Protein AF-A0A6L7W5H3-F1 (afdb_monomer)

Mean predicted aligned error: 4.48 Å

Sequence (192 aa):
MNTRTLFLAWEDQEQTRQWFPIGRLDADIERPLYRFRYIEGAKRAQKELKFPPLWDFPQLLEDYKSLELFPLFRNRVIAQGRPDRTDYLGNLGLHENADPFDMLSVSGGYRVTDDYEVFPKLVKAKDGSFVCRFFLHGWRHTSRPAQERLNALKTGEELYVTLELTNPVTGLAVQLQTTDYHMIGWTPRYIV

pLDDT: mean 92.34, std 5.24, range [52.28, 98.25]

Foldseek 3Di:
DDKWKKWKWFAPPPPARDIFRFKMWIADPVALKIKMATDVSNVVCCVPPVDQADPQGRDRHDIDMDSDDGPLQVVLADDLPDPCQCVVCVVQVHDNPDDSSSCLQEVLSDDPVHRMGMHTDWDADPVRDTDGHYDFPPQVVFDPVLVVVVVVDDPPFDWDWDWDCCDPRLNIWIWTAHPVGGGRGTDPPVVD

Radius of gyration: 17.98 Å; Cα contacts (8 Å, |Δi|>4): 316; chains: 1; bounding box: 45×39×47 Å

Secondary structure (DSSP, 8-state):
--EEEEEEEEE-TTTT--EEEEEEEEEESSS--EEEEE-HHHHHHHHHH--PPBTTB--TT--EEESS--HHHHTTSPPTT-TTHHHHHHHTT--TT--HHHHHHHHTT--TTSSEEEEEPP---TTS------PPBSGGGS-HHHHHHHTT--TT--EEEEEEEEETTTEEEEEEEETTS-EEEE--GGG-

Nearest PDB structures (foldseek):
  7ung-assembly1_Z  TM=6.434E-01  e=2.713E+00  Homo sapiens
  5it6-assembly1_A  TM=4.201E-01  e=1.575E+00  Gallus gallus
  3b9c-assembly1_A  TM=5.354E-01  e=5.277E+00  Homo sapiens
  8j07-assembly1_3I  TM=1.999E-01  e=1.575E+00  Homo sapiens

Solvent-accessible surface area (backbone atoms only — not comparable to full-atom values): 11294 Å² total; per-residue (Å²): 134,67,64,54,48,38,33,34,28,40,43,41,79,88,83,72,69,46,76,29,57,24,33,39,39,37,33,45,75,90,48,72,42,30,36,42,34,56,41,72,35,36,58,49,37,31,73,77,70,62,54,72,66,47,88,95,48,70,54,69,88,46,79,47,71,36,70,56,76,55,65,87,59,48,77,45,43,85,56,87,86,44,92,60,42,61,61,55,30,51,77,68,74,42,58,88,82,56,47,67,66,60,49,29,39,43,62,27,32,65,46,96,90,54,54,47,41,29,38,54,64,84,59,65,49,97,87,66,51,70,79,86,64,71,66,80,28,66,35,88,79,36,53,70,71,18,48,58,50,55,76,64,64,55,93,88,64,74,67,46,79,43,83,37,78,72,38,93,86,64,39,58,41,46,34,35,23,42,86,87,70,35,53,39,28,26,59,53,73,92,81,104

Structure (mmCIF, N/CA/C/O backbone):
data_AF-A0A6L7W5H3-F1
#
_entry.id   AF-A0A6L7W5H3-F1
#
loop_
_atom_site.group_PDB
_atom_site.id
_atom_site.type_symbol
_atom_site.label_atom_id
_atom_site.label_alt_id
_atom_site.label_comp_id
_atom_site.label_asym_id
_atom_site.label_entity_id
_atom_site.label_seq_id
_atom_site.pdbx_PDB_ins_code
_atom_site.Cartn_x
_atom_site.Cartn_y
_atom_site.Cartn_z
_atom_site.occupancy
_atom_site.B_iso_or_equiv
_atom_site.auth_seq_id
_atom_site.auth_comp_id
_atom_site.auth_asym_id
_atom_site.auth_atom_id
_atom_site.pdbx_PDB_model_num
ATOM 1 N N . MET A 1 1 ? -6.473 -16.294 16.413 1.00 52.28 1 MET A N 1
ATOM 2 C CA . MET A 1 1 ? -7.383 -15.373 15.703 1.00 52.28 1 MET A CA 1
ATOM 3 C C . MET A 1 1 ? -6.785 -15.120 14.340 1.00 52.28 1 MET A C 1
ATOM 5 O O . MET A 1 1 ? -5.674 -14.603 14.269 1.00 52.28 1 MET A O 1
ATOM 9 N N . ASN A 1 2 ? -7.453 -15.593 13.293 1.00 81.12 2 ASN A N 1
ATOM 10 C CA . ASN A 1 2 ? -7.016 -15.386 11.922 1.00 81.12 2 ASN A CA 1
ATOM 11 C C . ASN A 1 2 ? -7.549 -14.016 11.477 1.00 81.12 2 ASN A C 1
ATOM 13 O O . ASN A 1 2 ? -8.760 -13.808 11.448 1.00 81.12 2 ASN A O 1
ATOM 17 N N . THR A 1 3 ? -6.660 -13.060 11.222 1.00 90.62 3 THR A N 1
ATOM 18 C CA . THR A 1 3 ? -7.034 -11.677 10.891 1.00 90.62 3 THR A CA 1
ATOM 19 C C . THR A 1 3 ? -6.364 -11.231 9.607 1.00 90.62 3 THR A C 1
ATOM 21 O O . THR A 1 3 ? -5.158 -11.432 9.439 1.00 90.62 3 THR A O 1
ATOM 24 N N . ARG A 1 4 ? -7.118 -10.548 8.744 1.00 93.81 4 ARG A N 1
ATOM 25 C CA . ARG A 1 4 ? -6.555 -9.796 7.619 1.00 93.81 4 ARG A CA 1
ATOM 26 C C . ARG A 1 4 ? -6.224 -8.385 8.075 1.00 93.81 4 ARG A C 1
ATOM 28 O O . ARG A 1 4 ? -6.980 -7.788 8.837 1.00 93.81 4 ARG A O 1
ATOM 35 N N . THR A 1 5 ? -5.095 -7.861 7.613 1.00 96.25 5 THR A N 1
ATOM 36 C CA . THR A 1 5 ? -4.604 -6.540 8.012 1.00 96.25 5 THR A CA 1
ATOM 37 C C . THR A 1 5 ? -4.302 -5.702 6.781 1.00 96.25 5 THR A C 1
ATOM 39 O O . THR A 1 5 ? -3.541 -6.124 5.907 1.00 96.25 5 THR A O 1
ATOM 42 N N . LEU A 1 6 ? -4.847 -4.493 6.772 1.00 96.62 6 LEU A N 1
ATOM 43 C CA . LEU A 1 6 ? -4.494 -3.418 5.859 1.00 96.62 6 LEU A CA 1
ATOM 44 C C . LEU A 1 6 ? -3.874 -2.272 6.662 1.00 96.62 6 LEU A C 1
ATOM 46 O O . LEU A 1 6 ? -4.174 -2.075 7.843 1.00 96.62 6 LEU A O 1
ATOM 50 N N . PHE A 1 7 ? -3.020 -1.503 6.016 1.00 97.00 7 PHE A N 1
ATOM 51 C CA . PHE A 1 7 ? -2.496 -0.251 6.528 1.00 97.00 7 PHE A CA 1
ATOM 52 C C . PHE A 1 7 ? -3.060 0.908 5.722 1.00 97.00 7 PHE A C 1
ATOM 54 O O . PHE A 1 7 ? -3.399 0.758 4.552 1.00 97.00 7 PHE A O 1
ATOM 61 N N . LEU A 1 8 ? -3.153 2.057 6.376 1.00 96.69 8 LEU A N 1
ATOM 62 C CA . LEU A 1 8 ? -3.505 3.328 5.769 1.00 96.69 8 LEU A CA 1
ATOM 63 C C . LEU A 1 8 ? -2.270 4.220 5.824 1.00 96.69 8 LEU A C 1
ATOM 65 O O . LEU A 1 8 ? -1.752 4.475 6.917 1.00 96.69 8 LEU A O 1
ATOM 69 N N . ALA A 1 9 ? -1.811 4.693 4.674 1.00 94.88 9 ALA A N 1
ATOM 70 C CA . ALA A 1 9 ? -0.834 5.762 4.585 1.00 94.88 9 ALA A CA 1
ATOM 71 C C . ALA A 1 9 ? -1.492 7.078 4.178 1.00 94.88 9 ALA A C 1
ATOM 73 O O . ALA A 1 9 ? -2.515 7.089 3.499 1.00 94.88 9 ALA A O 1
ATOM 74 N N . TRP A 1 10 ? -0.879 8.167 4.619 1.00 94.12 10 TRP A N 1
ATOM 75 C CA . TRP A 1 10 ? -1.183 9.535 4.230 1.00 94.12 10 TRP A CA 1
ATOM 76 C C . TRP A 1 10 ? 0.018 10.120 3.486 1.00 94.12 10 TRP A C 1
ATOM 78 O O . TRP A 1 10 ? 1.155 9.950 3.941 1.00 94.12 10 TRP A O 1
ATOM 88 N N . GLU A 1 11 ? -0.230 10.776 2.356 1.00 90.69 11 GLU A N 1
ATOM 89 C CA . GLU A 1 11 ? 0.757 11.558 1.617 1.00 90.69 11 GLU A CA 1
ATOM 90 C C . GLU A 1 11 ? 0.591 13.042 1.929 1.00 90.69 11 GLU A C 1
ATOM 92 O O . GLU A 1 11 ? -0.485 13.612 1.772 1.00 90.69 11 GLU A O 1
ATOM 97 N N . ASP A 1 12 ? 1.682 13.697 2.295 1.00 89.00 12 ASP A N 1
ATOM 98 C CA . ASP A 1 12 ? 1.710 15.151 2.382 1.00 89.00 12 ASP A CA 1
ATOM 99 C C . ASP A 1 12 ? 1.811 15.768 0.975 1.00 89.00 12 ASP A C 1
ATOM 101 O O . ASP A 1 12 ? 2.911 15.989 0.459 1.00 89.00 12 ASP A O 1
ATOM 105 N N . GLN A 1 13 ? 0.671 16.017 0.320 1.00 81.31 13 GLN A N 1
ATOM 106 C CA . GLN A 1 13 ? 0.664 16.646 -1.011 1.00 81.31 13 GLN A CA 1
ATOM 107 C C . GLN A 1 13 ? 1.214 18.073 -0.990 1.00 81.31 13 GLN A C 1
ATOM 109 O O . GLN A 1 13 ? 1.744 18.525 -2.005 1.00 81.31 13 GLN A O 1
ATOM 114 N N . GLU A 1 14 ? 1.032 18.788 0.123 1.00 76.44 14 GLU A N 1
ATOM 115 C CA . GLU A 1 14 ? 1.191 20.241 0.175 1.00 76.44 14 GLU A CA 1
ATOM 116 C C . GLU A 1 14 ? 2.655 20.676 0.277 1.00 76.44 14 GLU A C 1
ATOM 118 O O . GLU A 1 14 ? 3.012 21.707 -0.293 1.00 76.44 14 GLU A O 1
ATOM 123 N N . GLN A 1 15 ? 3.506 19.917 0.981 1.00 76.25 15 GLN A N 1
ATOM 124 C CA . GLN A 1 15 ? 4.881 20.354 1.257 1.00 76.25 15 GLN A CA 1
ATOM 125 C C . GLN A 1 15 ? 5.947 19.403 0.701 1.00 76.25 15 GLN A C 1
ATOM 127 O O . GLN A 1 15 ? 6.886 19.858 0.047 1.00 76.25 15 GLN A O 1
ATOM 132 N N . THR A 1 16 ? 5.835 18.096 0.948 1.00 81.94 16 THR A N 1
ATOM 133 C CA . THR A 1 16 ? 6.988 17.180 0.823 1.00 81.94 16 THR A CA 1
ATOM 134 C C . THR A 1 16 ? 6.788 15.988 -0.107 1.00 81.94 16 THR A C 1
ATOM 136 O O . THR A 1 16 ? 7.779 15.379 -0.511 1.00 81.94 16 THR A O 1
ATOM 139 N N . ARG A 1 17 ? 5.546 15.613 -0.447 1.00 84.25 17 ARG A N 1
ATOM 140 C CA . ARG A 1 17 ? 5.223 14.332 -1.122 1.00 84.25 17 ARG A CA 1
ATOM 141 C C . ARG A 1 17 ? 5.701 13.101 -0.337 1.00 84.25 17 ARG A C 1
ATOM 143 O O . ARG A 1 17 ? 5.948 12.021 -0.898 1.00 84.25 17 ARG A O 1
ATOM 150 N N . GLN A 1 18 ? 5.895 13.267 0.970 1.00 84.62 18 GLN A N 1
ATOM 151 C CA . GLN A 1 18 ? 6.319 12.201 1.859 1.00 84.62 18 GLN A CA 1
ATOM 152 C C . GLN A 1 18 ? 5.109 11.380 2.296 1.00 84.62 18 GLN A C 1
ATOM 154 O O . GLN A 1 18 ? 4.044 11.911 2.597 1.00 84.62 18 GLN A O 1
ATOM 159 N N . TRP A 1 19 ? 5.303 10.065 2.354 1.00 88.88 19 TRP A N 1
ATOM 160 C CA . TRP A 1 19 ? 4.284 9.120 2.788 1.00 88.88 19 TRP A CA 1
ATOM 161 C C . TRP A 1 19 ? 4.507 8.700 4.240 1.00 88.88 19 TRP A C 1
ATOM 163 O O . TRP A 1 19 ? 5.629 8.392 4.662 1.00 88.88 19 TRP A O 1
ATOM 173 N N . PHE A 1 20 ? 3.416 8.623 4.994 1.00 92.69 20 PHE A N 1
ATOM 174 C CA . PHE A 1 20 ? 3.399 8.179 6.381 1.00 92.69 20 PHE A CA 1
ATOM 175 C C . PHE A 1 20 ? 2.373 7.064 6.549 1.00 92.69 20 PHE A C 1
ATOM 177 O O . PHE A 1 20 ? 1.181 7.322 6.423 1.00 92.69 20 PHE A O 1
ATOM 184 N N . PRO A 1 21 ? 2.787 5.833 6.890 1.00 95.12 21 PRO A N 1
ATOM 185 C CA . PRO A 1 21 ? 1.866 4.828 7.406 1.00 95.12 21 PRO A CA 1
ATOM 186 C C . PRO A 1 21 ? 1.273 5.320 8.730 1.00 95.12 21 PRO A C 1
ATOM 188 O O . PRO A 1 21 ? 1.966 5.375 9.744 1.00 95.12 21 PRO A O 1
ATOM 191 N N . ILE A 1 22 ? 0.003 5.709 8.729 1.00 96.75 22 ILE A N 1
ATOM 192 C CA . ILE A 1 22 ? -0.650 6.348 9.877 1.00 96.75 22 ILE A CA 1
ATOM 193 C C . ILE A 1 22 ? -1.580 5.405 10.630 1.00 96.75 22 ILE A C 1
ATOM 195 O O . ILE A 1 22 ? -1.759 5.565 11.835 1.00 96.75 22 ILE A O 1
ATOM 199 N N . GLY A 1 23 ? -2.154 4.407 9.962 1.00 97.44 23 GLY A N 1
ATOM 200 C CA . GLY A 1 23 ? -3.203 3.581 10.546 1.00 97.44 23 GLY A CA 1
ATOM 201 C C . GLY A 1 23 ? -3.102 2.114 10.178 1.00 97.44 23 GLY A C 1
ATOM 202 O O . GLY A 1 23 ? -2.515 1.743 9.164 1.00 97.44 23 GLY A O 1
ATOM 203 N N . ARG A 1 24 ? -3.713 1.280 11.013 1.00 97.81 24 ARG A N 1
ATOM 204 C CA . ARG A 1 24 ? -3.858 -0.159 10.825 1.00 97.81 24 ARG A CA 1
ATOM 205 C C . ARG A 1 24 ? -5.328 -0.527 10.952 1.00 97.81 24 ARG A C 1
ATOM 207 O O . ARG A 1 24 ? -5.941 -0.245 11.979 1.00 97.81 24 ARG A O 1
ATOM 214 N N . LEU A 1 25 ? -5.847 -1.197 9.933 1.00 98.00 25 LEU A N 1
ATOM 215 C CA . LEU A 1 25 ? -7.168 -1.803 9.913 1.00 98.00 25 LEU A CA 1
ATOM 216 C C . LEU A 1 25 ? -7.020 -3.324 9.980 1.00 98.00 25 LEU A C 1
ATOM 218 O O . LEU A 1 25 ? -6.397 -3.933 9.113 1.00 98.00 25 LEU A O 1
ATOM 222 N N . ASP A 1 26 ? -7.617 -3.943 10.989 1.00 97.12 26 ASP A N 1
ATOM 223 C CA . ASP A 1 26 ? -7.733 -5.393 11.097 1.00 97.12 26 ASP A CA 1
ATOM 224 C C . ASP A 1 26 ? -9.188 -5.819 10.882 1.00 97.12 26 ASP A C 1
ATOM 226 O O . ASP A 1 26 ? -10.103 -5.183 11.409 1.00 97.12 26 ASP A O 1
ATOM 230 N N . ALA A 1 27 ? -9.386 -6.909 10.144 1.00 94.75 27 ALA A N 1
ATOM 231 C CA . ALA A 1 27 ?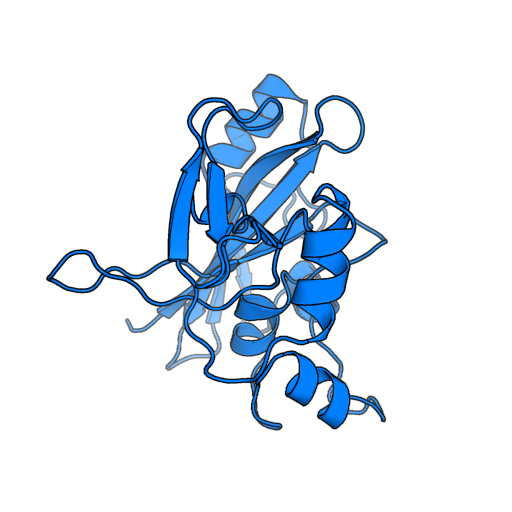 -10.652 -7.628 10.058 1.00 94.75 27 ALA A CA 1
ATOM 232 C C . ALA A 1 27 ? -10.475 -9.049 10.586 1.00 94.75 27 ALA A C 1
ATOM 234 O O . ALA A 1 27 ? -9.559 -9.771 10.172 1.00 94.75 27 ALA A O 1
ATOM 235 N N . ASP A 1 28 ? -11.361 -9.442 11.493 1.00 90.38 28 ASP A N 1
ATOM 236 C CA . ASP A 1 28 ? -11.512 -10.834 11.899 1.00 90.38 28 ASP A CA 1
ATOM 237 C C . ASP A 1 28 ? -12.144 -11.639 10.746 1.00 90.38 28 ASP A C 1
ATOM 239 O O . ASP A 1 28 ? -13.030 -11.153 10.044 1.00 90.38 28 ASP A O 1
ATOM 243 N N . ILE A 1 29 ? -11.622 -12.839 10.483 1.00 83.94 29 ILE A N 1
ATOM 244 C CA . ILE A 1 29 ? -12.098 -13.699 9.386 1.00 83.94 29 ILE A CA 1
ATOM 245 C C . ILE A 1 29 ? -13.319 -14.525 9.821 1.00 83.94 29 ILE A C 1
ATOM 247 O O . ILE A 1 29 ? -14.127 -14.923 8.986 1.00 83.94 29 ILE A O 1
ATOM 251 N N . GLU A 1 30 ? -13.469 -14.780 11.119 1.00 85.12 30 GLU A N 1
ATOM 252 C CA . GLU A 1 30 ? -14.533 -15.612 11.687 1.00 85.12 30 GLU A CA 1
ATOM 253 C C . GLU A 1 30 ? -15.721 -14.779 12.178 1.00 85.12 30 GLU A C 1
ATOM 255 O O . GLU A 1 30 ? -16.833 -15.293 12.314 1.00 85.12 30 GLU A O 1
ATOM 260 N N . ARG A 1 31 ? -15.500 -13.494 12.478 1.00 86.56 31 ARG A N 1
ATOM 261 C CA . ARG A 1 31 ? -16.516 -12.591 13.031 1.00 86.56 31 ARG A CA 1
ATOM 262 C C . ARG A 1 31 ? -16.535 -11.268 12.270 1.00 86.56 31 ARG A C 1
ATOM 264 O O . ARG A 1 31 ? -15.476 -10.785 11.881 1.00 86.56 31 ARG A O 1
ATOM 271 N N . PRO A 1 32 ? -17.700 -10.617 12.120 1.00 82.81 32 PRO A N 1
ATOM 272 C CA . PRO A 1 32 ? -17.777 -9.287 11.531 1.00 82.81 32 PRO A CA 1
ATOM 273 C C . PRO A 1 32 ? -17.273 -8.256 12.549 1.00 82.81 32 PRO A C 1
ATOM 275 O O . PRO A 1 32 ? -18.062 -7.589 13.206 1.00 82.81 32 PRO A O 1
ATOM 278 N N . LEU A 1 33 ? -15.957 -8.180 12.753 1.00 94.19 33 LEU A N 1
ATOM 279 C CA . LEU A 1 33 ? -15.328 -7.200 13.630 1.00 94.19 33 LEU A CA 1
ATOM 280 C C . LEU A 1 33 ? -14.162 -6.535 12.904 1.00 94.19 33 LEU A C 1
ATOM 282 O O . LEU A 1 33 ? -13.133 -7.160 12.635 1.00 94.19 33 LEU A O 1
ATOM 286 N N . TYR A 1 34 ? -14.329 -5.242 12.652 1.00 96.12 34 TYR A N 1
ATOM 287 C CA . TYR A 1 34 ? -13.296 -4.357 12.141 1.00 96.12 34 TYR A CA 1
ATOM 288 C C . TYR A 1 34 ? -12.706 -3.547 13.284 1.00 96.12 34 TYR A C 1
ATOM 290 O O . TYR A 1 34 ? -13.429 -3.049 14.152 1.00 96.12 34 TYR A O 1
ATOM 298 N N . ARG A 1 35 ? -11.384 -3.397 13.271 1.00 97.44 35 ARG A N 1
ATOM 299 C CA . ARG A 1 35 ? -10.639 -2.645 14.280 1.00 97.44 35 ARG A CA 1
ATOM 300 C C . ARG A 1 35 ? -9.661 -1.699 13.602 1.00 97.44 35 ARG A C 1
ATOM 302 O O . ARG A 1 35 ? -8.767 -2.167 12.901 1.00 97.44 35 ARG A O 1
ATOM 309 N N . PHE A 1 36 ? -9.807 -0.397 13.823 1.00 98.19 36 PHE A N 1
ATOM 310 C CA . PHE A 1 36 ? -8.870 0.610 13.329 1.00 98.19 36 PHE A CA 1
ATOM 311 C C . PHE A 1 36 ? -8.102 1.250 14.482 1.00 98.19 36 PHE A C 1
ATOM 313 O O . PHE A 1 36 ? -8.683 1.623 15.499 1.00 98.19 36 PHE A O 1
ATOM 320 N N . ARG A 1 37 ? -6.785 1.381 14.312 1.00 98.25 37 ARG A N 1
ATOM 321 C CA . ARG A 1 37 ? -5.890 2.043 15.267 1.00 98.25 37 ARG A CA 1
ATOM 322 C C . ARG A 1 37 ? -4.853 2.859 14.525 1.00 98.25 37 ARG A C 1
ATOM 324 O O . ARG A 1 37 ? -4.316 2.400 13.514 1.00 98.25 37 ARG A O 1
ATOM 331 N N . TYR A 1 38 ? -4.503 4.013 15.075 1.00 98.19 38 TYR A N 1
ATOM 332 C CA . TYR A 1 38 ? -3.303 4.708 14.636 1.00 98.19 38 TYR A CA 1
ATOM 333 C C . TYR A 1 38 ? -2.045 3.932 15.025 1.00 98.19 38 TYR A C 1
ATOM 335 O O . TYR A 1 38 ? -2.008 3.205 16.020 1.00 98.19 38 TYR A O 1
ATOM 343 N N . ILE A 1 39 ? -1.004 4.099 14.220 1.00 97.12 39 ILE A N 1
ATOM 344 C CA . ILE A 1 39 ? 0.340 3.579 14.477 1.00 97.12 39 ILE A CA 1
ATOM 345 C C . ILE A 1 39 ? 1.326 4.741 14.630 1.00 97.12 39 ILE A C 1
ATOM 347 O O . ILE A 1 39 ? 0.985 5.902 14.405 1.00 97.12 39 ILE A O 1
ATOM 351 N N . GLU A 1 40 ? 2.567 4.440 15.010 1.00 95.00 40 GLU A N 1
ATOM 352 C CA . GLU A 1 40 ? 3.588 5.458 15.307 1.00 95.00 40 GLU A CA 1
ATOM 353 C C . GLU A 1 40 ? 3.832 6.453 14.161 1.00 95.00 40 GLU A C 1
ATOM 355 O O . GLU A 1 40 ? 4.141 7.618 14.412 1.00 95.00 40 GLU A O 1
ATOM 360 N N . GLY A 1 41 ? 3.624 6.048 12.903 1.00 94.75 41 GLY A N 1
ATOM 361 C CA . GLY A 1 41 ? 3.770 6.962 11.773 1.00 94.75 41 GLY A CA 1
ATOM 362 C C . GLY A 1 41 ? 2.764 8.120 11.771 1.00 94.75 41 GLY A C 1
ATOM 363 O O . GLY A 1 41 ? 3.098 9.178 11.249 1.00 94.75 41 GLY A O 1
ATOM 364 N N . ALA A 1 42 ? 1.609 8.003 12.441 1.00 95.94 42 ALA A N 1
ATOM 365 C CA . ALA A 1 42 ? 0.688 9.128 12.635 1.00 95.94 42 ALA A CA 1
ATOM 366 C C . ALA A 1 42 ? 1.237 10.178 13.603 1.00 95.94 42 ALA A C 1
ATOM 368 O O . ALA A 1 42 ? 1.132 11.375 13.346 1.00 95.94 42 ALA A O 1
ATOM 369 N N . LYS A 1 43 ? 1.885 9.741 14.690 1.00 93.94 43 LYS A N 1
ATOM 370 C CA . LYS A 1 43 ? 2.562 10.652 15.626 1.00 93.94 43 LYS A CA 1
ATOM 371 C C . LYS A 1 43 ? 3.743 11.343 14.949 1.00 93.94 43 LYS A C 1
ATOM 373 O O . LYS A 1 43 ? 3.965 12.533 15.160 1.00 93.94 43 LYS A O 1
ATOM 378 N N . ARG A 1 44 ? 4.483 10.607 14.110 1.00 94.19 44 ARG A N 1
ATOM 379 C CA . ARG A 1 44 ? 5.562 11.171 13.290 1.00 94.19 44 ARG A CA 1
ATOM 380 C C . ARG A 1 44 ? 5.025 12.233 12.328 1.00 94.19 44 ARG A C 1
ATOM 382 O O . ARG A 1 44 ? 5.522 13.353 12.347 1.00 94.19 44 ARG A O 1
ATOM 389 N N . ALA A 1 45 ? 3.967 11.915 11.582 1.00 93.75 45 ALA A N 1
ATOM 390 C CA . ALA A 1 45 ? 3.302 12.853 10.678 1.00 93.75 45 ALA A CA 1
ATOM 391 C C . ALA A 1 45 ? 2.782 14.104 11.414 1.00 93.75 45 ALA A C 1
ATOM 393 O O . ALA A 1 45 ? 2.923 15.220 10.922 1.00 93.75 45 ALA A O 1
ATOM 394 N N . GLN A 1 46 ? 2.246 13.946 12.630 1.00 93.00 46 GLN A N 1
ATOM 395 C CA . GLN A 1 46 ? 1.837 15.072 13.475 1.00 93.00 46 GLN A CA 1
ATOM 396 C C . GLN A 1 46 ? 2.996 15.975 13.873 1.00 93.00 46 GLN A C 1
ATOM 398 O O . GLN A 1 46 ? 2.878 17.197 13.817 1.00 93.00 46 GLN A O 1
ATOM 403 N N . LYS A 1 47 ? 4.112 15.375 14.284 1.00 92.88 47 LYS A N 1
ATOM 404 C CA . LYS A 1 47 ? 5.291 16.112 14.733 1.00 92.88 47 LYS A CA 1
ATOM 405 C C . LYS A 1 47 ? 5.982 16.845 13.585 1.00 92.88 47 LYS A C 1
ATOM 407 O O . LYS A 1 47 ? 6.407 17.979 13.773 1.00 92.88 47 LYS A O 1
ATOM 412 N N . GLU A 1 48 ? 6.122 16.189 12.437 1.00 92.81 48 GLU A N 1
ATOM 413 C CA . GLU A 1 48 ? 6.863 16.717 11.287 1.00 92.81 48 GLU A CA 1
ATOM 414 C C . GLU A 1 48 ? 6.017 17.693 10.464 1.00 92.81 48 GLU A C 1
ATOM 416 O O . GLU A 1 48 ? 6.517 18.742 10.070 1.00 92.81 48 GLU A O 1
ATOM 421 N N . LEU A 1 49 ? 4.735 17.379 10.244 1.00 91.75 49 LEU A N 1
ATOM 422 C CA . LEU A 1 49 ? 3.900 18.050 9.239 1.00 91.75 49 LEU A CA 1
ATOM 423 C C . LEU A 1 49 ? 2.498 18.417 9.744 1.00 91.75 49 LEU A C 1
ATOM 425 O O . LEU A 1 49 ? 1.628 18.767 8.953 1.00 91.75 49 LEU A O 1
ATOM 429 N N . LYS A 1 50 ? 2.260 18.368 11.063 1.00 89.94 50 LYS A N 1
ATOM 430 C CA . LYS A 1 50 ? 0.978 18.742 11.693 1.00 89.94 50 LYS A CA 1
ATOM 431 C C . LYS A 1 50 ? -0.236 17.983 11.141 1.00 89.94 50 LYS A C 1
ATOM 433 O O . LYS A 1 50 ? -1.336 18.531 11.118 1.00 89.94 50 LYS A O 1
ATOM 438 N N . PHE A 1 51 ? -0.047 16.720 10.750 1.00 89.44 51 PHE A N 1
ATOM 439 C CA . PHE A 1 51 ? -1.125 15.838 10.294 1.00 89.44 51 PHE A CA 1
ATOM 440 C C . PHE A 1 51 ? -2.366 15.913 11.216 1.00 89.44 51 PHE A C 1
ATOM 442 O O . PHE A 1 51 ? -2.272 15.585 12.406 1.00 89.44 51 PHE A O 1
ATOM 449 N N . PRO A 1 52 ? -3.539 16.336 10.716 1.00 87.94 52 PRO A N 1
ATOM 450 C CA . PRO A 1 52 ? -4.751 16.340 11.522 1.00 87.94 52 PRO A CA 1
ATOM 451 C C . PRO A 1 52 ? -5.264 14.902 11.709 1.00 87.94 52 PRO A C 1
ATOM 453 O O . PRO A 1 52 ? -5.172 14.098 10.781 1.00 87.94 52 PRO A O 1
ATOM 456 N N . PRO A 1 53 ? -5.842 14.547 12.874 1.00 89.12 53 PRO A N 1
ATOM 457 C CA . PRO A 1 53 ? -6.594 13.304 13.002 1.00 89.12 53 PRO A CA 1
ATOM 458 C C . PRO A 1 53 ? -7.653 13.173 11.902 1.00 89.12 53 PRO A C 1
ATOM 460 O O . PRO A 1 53 ? -8.179 14.159 11.384 1.00 89.12 53 PRO A O 1
ATOM 463 N N . LEU A 1 54 ? -7.984 11.933 11.566 1.00 94.38 54 LEU A N 1
ATOM 464 C CA . LEU A 1 54 ? -8.970 11.620 10.543 1.00 94.38 54 LEU A CA 1
ATOM 465 C C . LEU A 1 54 ? -10.348 11.965 11.099 1.00 94.38 54 LEU A C 1
ATOM 467 O O . LEU A 1 54 ? -10.621 11.725 12.272 1.00 94.38 54 LEU A O 1
ATOM 471 N N . TRP A 1 55 ? -11.237 12.466 10.248 1.00 91.56 55 TRP A N 1
ATOM 472 C CA . TRP A 1 55 ? -12.599 12.825 10.650 1.00 91.56 55 TRP A CA 1
ATOM 473 C C . TRP A 1 55 ? -13.358 11.641 11.264 1.00 91.56 55 TRP A C 1
ATOM 475 O O . TRP A 1 55 ? -13.992 11.790 12.305 1.00 91.56 55 TRP A O 1
ATOM 485 N N . ASP A 1 56 ? -13.216 10.453 10.671 1.00 92.00 56 ASP A N 1
ATOM 486 C CA . ASP A 1 56 ? -13.801 9.205 11.179 1.00 92.00 56 ASP A CA 1
ATOM 487 C C . ASP A 1 56 ? -13.136 8.719 12.486 1.00 92.00 56 ASP A C 1
ATOM 489 O O . ASP A 1 56 ? -13.711 7.899 13.202 1.00 92.00 56 ASP A O 1
ATOM 493 N N . PHE A 1 57 ? -11.929 9.208 12.802 1.00 96.38 57 PHE A N 1
ATOM 494 C CA . PHE A 1 57 ? -11.076 8.729 13.896 1.00 96.38 57 PHE A CA 1
ATOM 495 C C . PHE A 1 57 ? -10.384 9.899 14.636 1.00 96.38 57 PHE A C 1
ATOM 497 O O . PHE A 1 57 ? -9.163 10.053 14.569 1.00 96.38 57 PHE A O 1
ATOM 504 N N . PRO A 1 58 ? -11.130 10.753 15.358 1.00 95.50 58 PRO A N 1
ATOM 505 C CA . PRO A 1 58 ? -10.612 12.030 15.869 1.00 95.50 58 PRO A CA 1
ATOM 506 C C . PRO A 1 58 ? -9.560 11.906 16.989 1.00 95.50 58 PRO A C 1
ATOM 508 O O . PRO A 1 58 ? -8.784 12.830 17.227 1.00 95.50 58 PRO A O 1
ATOM 511 N N . GLN A 1 59 ? -9.523 10.780 17.700 1.00 95.88 59 GLN A N 1
ATOM 512 C CA . GLN A 1 59 ? -8.600 10.499 18.804 1.00 95.88 59 GLN A CA 1
ATOM 513 C C . GLN A 1 59 ? -7.520 9.491 18.379 1.00 95.88 59 GLN A C 1
ATOM 515 O O . GLN A 1 59 ? -7.847 8.364 18.005 1.00 95.88 59 GLN A O 1
ATOM 520 N N . LEU A 1 60 ? -6.233 9.859 18.477 1.00 93.88 60 LEU A N 1
ATOM 521 C CA . LEU A 1 60 ? -5.130 8.992 18.022 1.00 93.88 60 LEU A CA 1
ATOM 522 C C . LEU A 1 60 ? -4.901 7.748 18.882 1.00 93.88 60 LEU A C 1
ATOM 524 O O . LEU A 1 60 ? -4.395 6.746 18.387 1.00 93.88 60 LEU A O 1
ATOM 528 N N . LEU A 1 61 ? -5.209 7.824 20.176 1.00 94.56 61 LEU A N 1
ATOM 529 C CA . LEU A 1 61 ? -4.967 6.727 21.119 1.00 94.56 61 LEU A CA 1
ATOM 530 C C . LEU A 1 61 ? -6.156 5.766 21.234 1.00 94.56 61 LEU A C 1
ATOM 532 O O . LEU A 1 61 ? -6.064 4.769 21.946 1.00 94.56 61 LEU A O 1
ATOM 536 N N . GLU A 1 62 ? -7.252 6.070 20.546 1.00 96.94 62 GLU A N 1
ATOM 537 C CA . GLU A 1 62 ? -8.488 5.305 20.618 1.00 96.94 62 GLU A CA 1
ATOM 538 C C . GLU A 1 62 ? -8.410 4.012 19.796 1.00 96.94 62 GLU A C 1
ATOM 540 O O . GLU A 1 62 ? -7.724 3.921 18.771 1.00 96.94 62 GLU A O 1
ATOM 545 N N . ASP A 1 63 ? -9.133 2.997 20.267 1.00 97.62 63 ASP A N 1
ATOM 546 C CA . ASP A 1 63 ? -9.227 1.684 19.642 1.00 97.62 63 ASP A CA 1
ATOM 547 C C . ASP A 1 63 ? -10.606 1.483 19.007 1.00 97.62 63 ASP A C 1
ATOM 549 O O . ASP A 1 63 ? -11.495 0.842 19.578 1.00 97.62 63 ASP A O 1
ATOM 553 N N . TYR A 1 64 ? -10.773 2.027 17.804 1.00 98.06 64 TYR A N 1
ATOM 554 C CA . TYR A 1 64 ? -12.050 2.034 17.102 1.00 98.06 64 TYR A CA 1
ATOM 555 C C . TYR A 1 64 ? -12.451 0.629 16.672 1.00 98.06 64 TYR A C 1
ATOM 557 O O . TYR A 1 64 ? -11.701 -0.066 15.981 1.00 98.06 64 TYR A O 1
ATOM 565 N N . LYS A 1 65 ? -13.673 0.230 17.027 1.00 97.31 65 LYS A N 1
ATOM 566 C CA . LYS A 1 65 ? -14.262 -1.067 16.680 1.00 97.31 65 LYS A CA 1
ATOM 567 C C . LYS A 1 65 ? -15.619 -0.871 16.032 1.00 97.31 65 LYS A C 1
ATOM 569 O O . LYS A 1 65 ? -16.387 -0.011 16.449 1.00 97.31 65 LYS A O 1
ATOM 574 N N . SER A 1 66 ? -15.915 -1.690 15.035 1.00 96.50 66 SER A N 1
ATOM 575 C CA . SER A 1 66 ? -17.192 -1.659 14.330 1.00 96.50 66 SER A CA 1
ATOM 576 C C . SER A 1 66 ? -17.541 -3.043 13.795 1.00 96.50 66 SER A C 1
ATOM 578 O O . SER A 1 66 ? -16.650 -3.818 13.444 1.00 96.50 66 SER A O 1
ATOM 580 N N . LEU A 1 67 ? -18.838 -3.350 13.725 1.00 95.31 67 LEU A N 1
ATOM 581 C CA . LEU A 1 67 ? -19.330 -4.552 13.042 1.00 95.31 67 LEU A CA 1
ATOM 582 C C . LEU A 1 67 ? -19.366 -4.375 11.515 1.00 95.31 67 LEU A C 1
ATOM 584 O O . LEU A 1 67 ? -19.383 -5.347 10.765 1.00 95.31 67 LEU A O 1
ATOM 588 N N . GLU A 1 68 ? -19.327 -3.126 11.055 1.00 94.12 68 GLU A N 1
ATOM 589 C CA . GLU A 1 68 ? -19.268 -2.750 9.645 1.00 94.12 68 GLU A CA 1
ATOM 590 C C . GLU A 1 68 ? -17.925 -2.107 9.295 1.00 94.12 68 GLU A C 1
ATOM 592 O O . GLU A 1 68 ? -17.275 -1.482 10.138 1.00 94.12 68 GLU A O 1
ATOM 597 N N . LEU A 1 69 ? -17.523 -2.210 8.028 1.00 94.62 69 LEU A N 1
ATOM 598 C CA . LEU A 1 69 ? -16.331 -1.530 7.536 1.00 94.62 69 LEU A CA 1
ATOM 599 C C . LEU A 1 69 ? -16.507 -0.008 7.652 1.00 94.62 69 LEU A C 1
ATOM 601 O O . LEU A 1 69 ? -17.492 0.545 7.158 1.00 94.62 69 LEU A O 1
ATOM 605 N N . PHE A 1 70 ? -15.537 0.666 8.276 1.00 96.44 70 PHE A N 1
ATOM 606 C CA . PHE A 1 70 ? -15.599 2.112 8.500 1.00 96.44 70 PHE A CA 1
ATOM 607 C C . PHE A 1 70 ? -15.760 2.897 7.185 1.00 96.44 70 PHE A C 1
ATOM 609 O O . PHE A 1 70 ? -15.170 2.497 6.170 1.00 96.44 70 PHE A O 1
ATOM 616 N N . PRO A 1 71 ? -16.496 4.027 7.186 1.00 94.75 71 PRO A N 1
ATOM 617 C CA . PRO A 1 71 ? -16.760 4.817 5.984 1.00 94.75 71 PRO A CA 1
ATOM 618 C C . PRO A 1 71 ? -15.500 5.184 5.192 1.00 94.75 71 PRO A C 1
ATOM 620 O O . PRO A 1 71 ? -15.500 5.002 3.973 1.00 94.75 71 PRO A O 1
ATOM 623 N N . LEU A 1 72 ? -14.410 5.585 5.860 1.00 94.88 72 LEU A N 1
ATOM 624 C CA . LEU A 1 72 ? -13.117 5.877 5.227 1.00 94.88 72 LEU A CA 1
ATOM 625 C C . LEU A 1 72 ? -12.632 4.771 4.276 1.00 94.88 72 LEU A C 1
ATOM 627 O O . LEU A 1 72 ? -12.071 5.071 3.223 1.00 94.88 72 LEU A O 1
ATOM 631 N N . PHE A 1 73 ? -12.842 3.502 4.633 1.00 95.69 73 PHE A N 1
ATOM 632 C CA . PHE A 1 73 ? -12.434 2.352 3.822 1.00 95.69 73 PHE A CA 1
ATOM 633 C C . PHE A 1 73 ? -13.551 1.898 2.885 1.00 95.69 73 PHE A C 1
ATOM 635 O O . PHE A 1 73 ? -13.302 1.635 1.712 1.00 95.69 73 PHE A O 1
ATOM 642 N N . ARG A 1 74 ? -14.799 1.856 3.366 1.00 94.25 74 ARG A N 1
ATOM 643 C CA . ARG A 1 74 ? -15.965 1.451 2.565 1.00 94.25 74 ARG A CA 1
ATOM 644 C C . ARG A 1 74 ? -16.137 2.327 1.327 1.00 94.25 74 ARG A C 1
ATOM 646 O O . ARG A 1 74 ? -16.426 1.818 0.251 1.00 94.25 74 ARG A O 1
ATOM 653 N N . ASN A 1 75 ? -15.892 3.627 1.454 1.00 92.75 75 ASN A N 1
ATOM 654 C CA . ASN A 1 75 ? -16.020 4.583 0.358 1.00 92.75 75 ASN A CA 1
ATOM 655 C C . ASN A 1 75 ? -14.921 4.430 -0.719 1.00 92.75 75 ASN A C 1
ATOM 657 O O . ASN A 1 75 ? -14.955 5.137 -1.724 1.00 92.75 75 ASN A O 1
ATOM 661 N N . ARG A 1 76 ? -13.944 3.534 -0.529 1.00 93.25 76 ARG A N 1
ATOM 662 C CA . ARG A 1 76 ? -12.874 3.205 -1.494 1.00 93.25 76 ARG A CA 1
ATOM 663 C C . ARG A 1 76 ? -13.118 1.885 -2.224 1.00 93.25 76 ARG A C 1
ATOM 665 O O . ARG A 1 76 ? -12.320 1.478 -3.061 1.00 93.25 76 ARG A O 1
ATOM 672 N N . VAL A 1 77 ? -14.211 1.210 -1.891 1.00 93.19 77 VAL A N 1
ATOM 673 C CA . VAL A 1 77 ? -14.594 -0.083 -2.448 1.00 93.19 77 VAL A CA 1
ATOM 674 C C . VAL A 1 77 ? -15.642 0.160 -3.523 1.00 93.19 77 VAL A C 1
ATOM 676 O O . VAL A 1 77 ? -16.591 0.920 -3.318 1.00 93.19 77 VAL A O 1
ATOM 679 N N . ILE A 1 78 ? -15.489 -0.483 -4.680 1.00 91.25 78 ILE A N 1
ATOM 680 C CA . ILE A 1 78 ? -16.484 -0.380 -5.745 1.00 91.25 78 ILE A CA 1
ATOM 681 C C . ILE A 1 78 ? -17.822 -0.981 -5.286 1.00 91.25 78 ILE A C 1
ATOM 683 O O . ILE A 1 78 ? -17.884 -2.108 -4.786 1.00 91.25 78 ILE A O 1
ATOM 687 N N . ALA A 1 79 ? -18.910 -0.226 -5.448 1.00 90.00 79 ALA A N 1
ATOM 688 C CA . ALA A 1 79 ? -20.241 -0.665 -5.041 1.00 90.00 79 ALA A CA 1
ATOM 689 C C . ALA A 1 79 ? -20.687 -1.914 -5.821 1.00 90.00 79 ALA A C 1
ATOM 691 O O . ALA A 1 79 ? -20.391 -2.050 -7.007 1.00 90.00 79 ALA A O 1
ATOM 692 N N . GLN A 1 80 ? -21.436 -2.810 -5.169 1.00 87.19 80 GLN A N 1
ATOM 693 C CA . GLN A 1 80 ? -21.909 -4.055 -5.792 1.00 87.19 80 GLN A CA 1
ATOM 694 C C . GLN A 1 80 ? -22.805 -3.817 -7.016 1.00 87.19 80 GLN A C 1
ATOM 696 O O . GLN A 1 80 ? -22.689 -4.541 -7.994 1.00 87.19 80 GLN A O 1
ATOM 701 N N . GLY A 1 81 ? -23.654 -2.786 -6.992 1.00 87.12 81 GLY A N 1
ATOM 702 C CA . GLY A 1 81 ? -24.577 -2.472 -8.090 1.00 87.12 81 GLY A CA 1
ATOM 703 C C . GLY A 1 81 ? -23.987 -1.636 -9.230 1.00 87.12 81 GLY A C 1
ATOM 704 O O . GLY A 1 81 ? -24.744 -1.165 -10.075 1.00 87.12 81 GLY A O 1
ATOM 705 N N . ARG A 1 82 ? -22.673 -1.371 -9.243 1.00 90.88 82 ARG A N 1
ATOM 706 C CA . ARG A 1 82 ? -22.061 -0.534 -10.283 1.00 90.88 82 ARG A CA 1
ATOM 707 C C . ARG A 1 82 ? -21.947 -1.335 -11.597 1.00 90.88 82 ARG A C 1
ATOM 709 O O . ARG A 1 82 ? -21.373 -2.422 -11.555 1.00 90.88 82 ARG A O 1
ATOM 716 N N . PRO A 1 83 ? -22.454 -0.838 -12.744 1.00 91.75 83 PRO A N 1
ATOM 717 C CA . PRO A 1 83 ? -22.515 -1.624 -13.985 1.00 91.75 83 PRO A CA 1
ATOM 718 C C . PRO A 1 83 ? -21.163 -2.138 -14.502 1.00 91.75 83 PRO A C 1
ATOM 720 O O . PRO A 1 83 ? -21.099 -3.215 -15.077 1.00 91.75 83 PRO A O 1
ATOM 723 N N . ASP A 1 84 ? -20.084 -1.392 -14.267 1.00 92.06 84 ASP A N 1
ATOM 724 C CA . ASP A 1 84 ? -18.704 -1.700 -14.671 1.00 92.06 84 ASP A CA 1
ATOM 725 C C . ASP A 1 84 ? -17.921 -2.487 -13.601 1.00 92.06 84 ASP A C 1
ATOM 727 O O . ASP A 1 84 ? -16.696 -2.602 -13.682 1.00 92.06 84 ASP A O 1
ATOM 731 N N . ARG A 1 85 ? -18.589 -3.026 -12.567 1.00 92.50 85 ARG A N 1
ATOM 732 C CA . ARG A 1 85 ? -17.913 -3.716 -11.455 1.00 92.50 85 ARG A CA 1
ATOM 733 C C . ARG A 1 85 ? -17.095 -4.917 -11.921 1.00 92.50 85 ARG A C 1
ATOM 735 O O . ARG A 1 85 ? -15.969 -5.071 -11.452 1.00 92.50 85 ARG A O 1
ATOM 742 N N . THR A 1 86 ? -17.640 -5.757 -12.799 1.00 92.12 86 THR A N 1
ATOM 743 C CA . THR A 1 86 ? -16.930 -6.945 -13.298 1.00 92.12 86 THR A CA 1
ATOM 744 C C . THR A 1 86 ? -15.645 -6.546 -14.019 1.00 92.12 86 THR A C 1
ATOM 746 O O . THR A 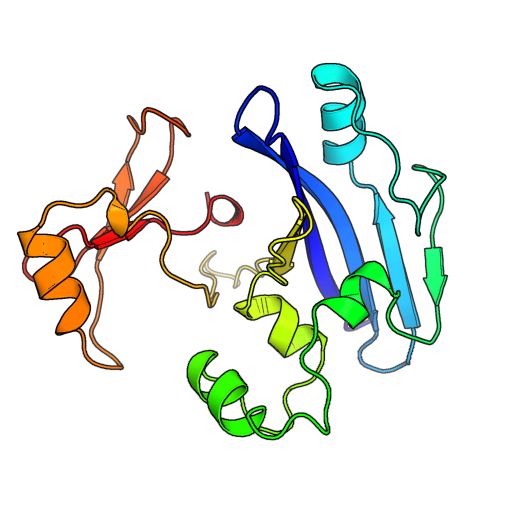1 86 ? -14.580 -7.050 -13.670 1.00 92.12 86 THR A O 1
ATOM 749 N N . ASP A 1 87 ? -15.712 -5.573 -14.931 1.00 92.94 87 ASP A N 1
ATOM 750 C CA . ASP A 1 87 ? -14.538 -5.079 -15.661 1.00 92.94 87 ASP A CA 1
ATOM 751 C C . ASP A 1 87 ? -13.502 -4.460 -14.715 1.00 92.94 87 ASP A C 1
ATOM 753 O O . ASP A 1 87 ? -12.302 -4.722 -14.824 1.00 92.94 87 ASP A O 1
ATOM 757 N N . TYR A 1 88 ? -13.954 -3.679 -13.730 1.00 91.94 88 TYR A N 1
ATOM 758 C CA . TYR A 1 88 ? -13.079 -3.097 -12.715 1.00 91.94 88 TYR A CA 1
ATOM 759 C C . TYR A 1 88 ? -12.347 -4.170 -11.894 1.00 91.94 88 TYR A C 1
ATOM 761 O O . TYR A 1 88 ? -11.138 -4.065 -11.691 1.00 91.94 88 TYR A O 1
ATOM 769 N N . LEU A 1 89 ? -13.048 -5.215 -11.441 1.00 93.44 89 LEU A N 1
ATOM 770 C CA . LEU A 1 89 ? -12.427 -6.320 -10.702 1.00 93.44 89 LEU A CA 1
ATOM 771 C C . LEU A 1 89 ? -11.489 -7.140 -11.587 1.00 93.44 89 LEU A C 1
ATOM 773 O O . LEU A 1 89 ? -10.397 -7.491 -11.137 1.00 93.44 89 LEU A O 1
ATOM 777 N N . GLY A 1 90 ? -11.855 -7.358 -12.851 1.00 92.31 90 GLY A N 1
ATOM 778 C CA . GLY A 1 90 ? -10.991 -7.981 -13.851 1.00 92.31 90 GLY A CA 1
ATOM 779 C C . GLY A 1 90 ? -9.671 -7.227 -14.025 1.00 92.31 90 GLY A C 1
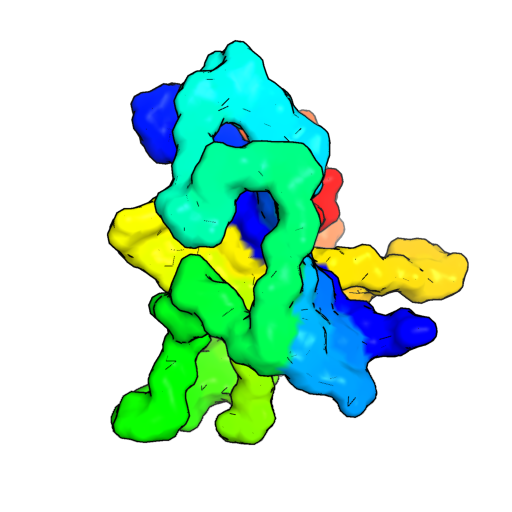ATOM 780 O O . GLY A 1 90 ? -8.607 -7.842 -13.984 1.00 92.31 90 GLY A O 1
ATOM 781 N N . ASN A 1 91 ? -9.714 -5.892 -14.089 1.00 90.31 91 ASN A N 1
ATOM 782 C CA . ASN A 1 91 ? -8.516 -5.045 -14.159 1.00 90.31 91 ASN A CA 1
ATOM 783 C C . ASN A 1 91 ? -7.642 -5.112 -12.891 1.00 90.31 91 ASN A C 1
ATOM 785 O O . ASN A 1 91 ? -6.435 -4.892 -12.967 1.00 90.31 91 ASN A O 1
ATOM 789 N N . LEU A 1 92 ? -8.222 -5.444 -11.732 1.00 90.50 92 LEU A N 1
ATOM 790 C CA . LEU A 1 92 ? -7.484 -5.732 -10.492 1.00 90.50 92 LEU A CA 1
ATOM 791 C C . LEU A 1 92 ? -6.983 -7.190 -10.415 1.00 90.50 92 LEU A C 1
ATOM 793 O O . LEU A 1 92 ? -6.305 -7.577 -9.455 1.00 90.50 92 LEU A O 1
ATOM 797 N N . GLY A 1 93 ? -7.330 -8.029 -11.395 1.00 90.12 93 GLY A N 1
ATOM 798 C CA . GLY A 1 93 ? -7.090 -9.471 -11.364 1.00 90.12 93 GLY A CA 1
ATOM 799 C C . GLY A 1 93 ? -7.853 -10.181 -10.240 1.00 90.12 93 GLY A C 1
ATOM 800 O O . GLY A 1 93 ? -7.359 -11.171 -9.692 1.00 90.12 93 GLY A O 1
ATOM 801 N N . LEU A 1 94 ? -9.002 -9.639 -9.832 1.00 92.31 94 LEU A N 1
ATOM 802 C CA . LEU A 1 94 ? -9.837 -10.146 -8.746 1.00 92.31 94 LEU A CA 1
ATOM 803 C C . LEU A 1 94 ? -11.060 -10.895 -9.285 1.00 92.31 94 LEU A C 1
ATOM 805 O O . LEU A 1 94 ? -11.574 -10.598 -10.361 1.00 92.31 94 LEU A O 1
ATOM 809 N N . HIS A 1 95 ? -11.549 -11.855 -8.501 1.00 90.88 95 HIS A N 1
ATOM 810 C CA . HIS A 1 95 ? -12.807 -12.547 -8.782 1.00 90.88 95 HIS A CA 1
ATOM 811 C C . HIS A 1 95 ? -14.012 -11.625 -8.534 1.00 90.88 95 HIS A C 1
ATOM 813 O O . HIS A 1 95 ? -13.945 -10.718 -7.709 1.00 90.88 95 HIS A O 1
ATOM 819 N N . GLU A 1 96 ? -15.151 -11.898 -9.173 1.00 87.12 96 GLU A N 1
ATOM 820 C CA . GLU A 1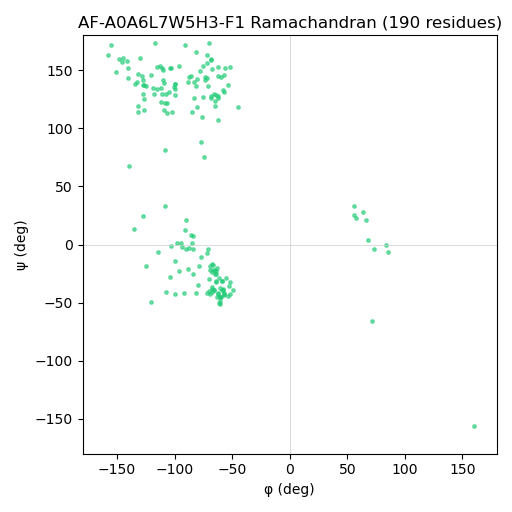 96 ? -16.381 -11.094 -9.014 1.00 87.12 96 GLU A CA 1
ATOM 821 C C . GLU A 1 96 ? -16.888 -11.039 -7.559 1.00 87.12 96 GLU A C 1
ATOM 823 O O . GLU A 1 96 ? -17.422 -10.022 -7.097 1.00 87.12 96 GLU A O 1
ATOM 828 N N . ASN A 1 97 ? -16.640 -12.127 -6.822 1.00 88.50 97 ASN A N 1
ATOM 829 C CA . ASN A 1 97 ? -16.974 -12.295 -5.408 1.00 88.50 97 ASN A CA 1
ATOM 830 C C . ASN A 1 97 ? -15.898 -11.750 -4.456 1.00 88.50 97 ASN A C 1
ATOM 832 O O . ASN A 1 97 ? -15.992 -11.994 -3.254 1.00 88.50 97 ASN A O 1
ATOM 836 N N . ALA A 1 98 ? -14.878 -11.049 -4.969 1.00 91.62 98 ALA A N 1
ATOM 837 C CA . ALA A 1 98 ? -13.865 -10.412 -4.137 1.00 91.62 98 ALA A CA 1
ATOM 838 C C . ALA A 1 98 ? -14.531 -9.510 -3.099 1.00 91.62 98 ALA A C 1
ATOM 840 O O . ALA A 1 98 ? -15.489 -8.779 -3.392 1.00 91.62 98 ALA A O 1
ATOM 841 N N . ASP A 1 99 ? -14.023 -9.577 -1.878 1.00 91.75 99 ASP A N 1
ATOM 842 C CA . ASP A 1 99 ? -14.572 -8.797 -0.787 1.00 91.75 99 ASP A CA 1
ATOM 843 C C . ASP A 1 99 ? -13.872 -7.428 -0.672 1.00 91.75 99 ASP A C 1
ATOM 845 O O . ASP A 1 99 ? -12.890 -7.152 -1.373 1.00 91.75 99 ASP A O 1
ATOM 849 N N . PRO A 1 100 ? -14.374 -6.519 0.183 1.00 92.44 100 PRO A N 1
ATOM 850 C CA . PRO A 1 100 ? -13.770 -5.205 0.367 1.00 92.44 100 PRO A CA 1
ATOM 851 C C . PRO A 1 100 ? -12.269 -5.228 0.685 1.00 92.44 100 PRO A C 1
ATOM 853 O O . PRO A 1 100 ? -11.544 -4.347 0.228 1.00 92.44 100 PRO A O 1
ATOM 856 N N . PHE A 1 101 ? -11.787 -6.210 1.451 1.00 92.38 101 PHE A N 1
ATOM 857 C CA . PHE A 1 101 ? -10.374 -6.307 1.817 1.00 92.38 101 PHE A CA 1
ATOM 858 C C . PHE A 1 101 ? -9.516 -6.714 0.624 1.00 92.38 101 PHE A C 1
ATOM 860 O O . PHE A 1 101 ? -8.456 -6.120 0.422 1.00 92.38 101 PHE A O 1
ATOM 867 N N . ASP A 1 102 ? -9.987 -7.662 -0.186 1.00 91.94 102 ASP A N 1
ATOM 868 C CA . ASP A 1 102 ? -9.294 -8.077 -1.407 1.00 91.94 102 ASP A CA 1
ATOM 869 C C . ASP A 1 102 ? -9.154 -6.892 -2.369 1.00 91.94 102 ASP A C 1
ATOM 871 O O . ASP A 1 102 ? -8.061 -6.607 -2.862 1.00 91.94 102 ASP A O 1
ATOM 875 N N . MET A 1 103 ? -10.236 -6.129 -2.560 1.00 93.56 103 MET A N 1
ATOM 876 C CA . MET A 1 103 ? -10.230 -4.936 -3.412 1.00 93.56 103 MET A CA 1
ATOM 877 C C . MET A 1 103 ? -9.250 -3.878 -2.919 1.00 93.56 103 MET A C 1
ATOM 879 O O . MET A 1 103 ? -8.421 -3.407 -3.696 1.00 93.56 103 MET A O 1
ATOM 883 N N . LEU A 1 104 ? -9.322 -3.524 -1.633 1.00 94.06 104 LEU A N 1
ATOM 884 C CA . LEU A 1 104 ? -8.448 -2.514 -1.032 1.00 94.06 104 LEU A CA 1
ATOM 885 C C . LEU A 1 104 ? -6.976 -2.937 -1.041 1.00 94.06 104 LEU A C 1
ATOM 887 O O . LEU A 1 104 ? -6.106 -2.082 -1.171 1.00 94.06 104 LEU A O 1
ATOM 891 N N . SER A 1 105 ? -6.694 -4.238 -0.926 1.00 91.56 105 SER A N 1
ATOM 892 C CA . SER A 1 105 ? -5.324 -4.758 -0.915 1.00 91.56 105 SER A CA 1
ATOM 893 C C . SER A 1 105 ? -4.590 -4.597 -2.248 1.00 91.56 105 SER A C 1
ATOM 895 O O . SER A 1 105 ? -3.363 -4.567 -2.251 1.00 91.56 105 SER A O 1
ATOM 897 N N . VAL A 1 106 ? -5.322 -4.488 -3.362 1.00 91.31 106 VAL A N 1
ATOM 898 C CA . VAL A 1 106 ? -4.743 -4.371 -4.710 1.00 91.31 106 VAL A CA 1
ATOM 899 C C . VAL A 1 106 ? -4.897 -2.962 -5.272 1.00 91.31 106 VAL A C 1
ATOM 901 O O . VAL A 1 106 ? -3.977 -2.448 -5.902 1.00 91.31 106 VAL A O 1
ATOM 904 N N . SER A 1 107 ? -6.052 -2.323 -5.060 1.00 90.06 107 SER A N 1
ATOM 905 C CA . SER A 1 107 ? -6.376 -1.042 -5.700 1.00 90.06 107 SER A CA 1
ATOM 906 C C . SER A 1 107 ? -5.676 0.168 -5.085 1.00 90.06 107 SER A C 1
ATOM 908 O O . SER A 1 107 ? -5.782 1.269 -5.625 1.00 90.06 107 SER A O 1
ATOM 910 N N . GLY A 1 108 ? -5.039 0.008 -3.924 1.00 87.88 108 GLY A N 1
ATOM 911 C CA . GLY A 1 108 ? -4.527 1.138 -3.152 1.00 87.88 108 GLY A CA 1
ATOM 912 C C . GLY A 1 108 ? -5.630 1.944 -2.457 1.00 87.88 108 GLY A C 1
ATOM 913 O O . GLY A 1 108 ? -5.344 2.918 -1.770 1.00 87.88 108 GLY A O 1
ATOM 914 N N . GLY A 1 109 ? -6.913 1.612 -2.667 1.00 85.62 109 GLY A N 1
ATOM 915 C CA . GLY A 1 109 ? -8.035 2.447 -2.228 1.00 85.62 109 GLY A CA 1
ATOM 916 C C . GLY A 1 109 ? -7.974 3.888 -2.759 1.00 85.62 109 GLY A C 1
ATOM 917 O O . GLY A 1 109 ? -8.510 4.797 -2.116 1.00 85.62 109 GLY A O 1
ATOM 918 N N . TYR A 1 110 ? -7.296 4.093 -3.894 1.00 83.62 110 TYR A N 1
ATOM 919 C CA . TYR A 1 110 ? -6.986 5.415 -4.427 1.00 83.62 110 TYR A CA 1
ATOM 920 C C . TYR A 1 110 ? -8.254 6.236 -4.666 1.00 83.62 110 TYR A C 1
ATOM 922 O O . TYR A 1 110 ? -9.223 5.768 -5.275 1.00 83.62 110 TYR A O 1
ATOM 930 N N . ARG A 1 111 ? -8.231 7.490 -4.217 1.00 84.19 111 ARG A N 1
ATOM 931 C CA . ARG A 1 111 ? -9.263 8.481 -4.513 1.00 84.19 111 ARG A CA 1
ATOM 932 C C . ARG A 1 111 ? -8.599 9.789 -4.900 1.00 84.19 111 ARG A C 1
ATOM 934 O O . ARG A 1 111 ? -7.678 10.235 -4.245 1.00 84.19 111 ARG A O 1
ATOM 941 N N . VAL A 1 112 ? -9.140 10.447 -5.922 1.00 80.06 112 VAL A N 1
ATOM 942 C CA . VAL A 1 112 ? -8.684 11.783 -6.351 1.00 80.06 112 VAL A CA 1
ATOM 943 C C . VAL A 1 112 ? -8.979 12.853 -5.289 1.00 80.06 112 VAL A C 1
ATOM 945 O O . VAL A 1 112 ? -8.383 13.920 -5.289 1.00 80.06 112 VAL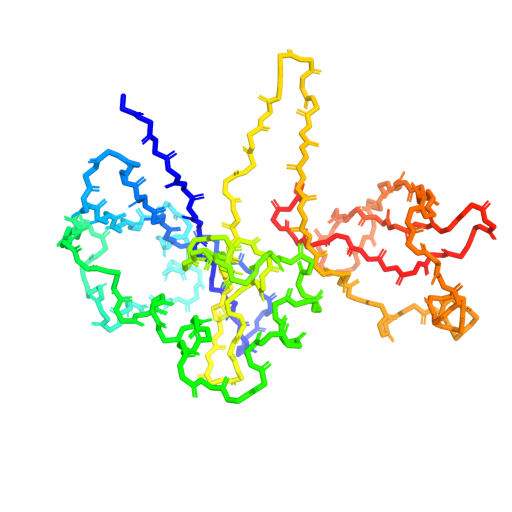 A O 1
ATOM 948 N N . THR A 1 113 ? -9.937 12.583 -4.401 1.00 84.19 113 THR A N 1
ATOM 949 C CA . THR A 1 113 ? -10.454 13.544 -3.422 1.00 84.19 113 THR A CA 1
ATOM 950 C C . THR A 1 113 ? -9.675 13.580 -2.110 1.00 84.19 113 THR A C 1
ATOM 952 O O . THR A 1 113 ? -10.072 14.324 -1.219 1.00 84.19 113 THR A O 1
ATOM 955 N N . ASP A 1 114 ? -8.668 12.724 -1.938 1.00 88.88 114 ASP A N 1
ATOM 956 C CA . ASP A 1 114 ? -7.883 12.654 -0.710 1.00 88.88 114 ASP A CA 1
ATOM 957 C C . ASP A 1 114 ? -6.485 12.078 -0.940 1.00 88.88 114 ASP A C 1
ATOM 959 O O . ASP A 1 114 ? -6.172 11.563 -2.009 1.00 88.88 114 ASP A O 1
ATOM 963 N N . ASP A 1 115 ? -5.673 12.152 0.111 1.00 90.69 115 ASP A N 1
ATOM 964 C CA . ASP A 1 115 ? -4.246 11.846 0.058 1.00 90.69 115 ASP A CA 1
ATOM 965 C C . ASP A 1 115 ? -3.922 10.535 0.773 1.00 90.69 115 ASP A C 1
ATOM 967 O O . ASP A 1 115 ? -2.884 10.403 1.426 1.00 90.69 115 ASP A O 1
ATOM 971 N N . TYR A 1 116 ? -4.849 9.575 0.723 1.00 93.19 116 TYR A N 1
ATOM 972 C CA . TYR A 1 116 ? -4.703 8.304 1.416 1.00 93.19 116 TYR A CA 1
ATOM 973 C C . TYR A 1 116 ? -4.495 7.139 0.456 1.00 93.19 116 TYR A C 1
ATOM 975 O O . TYR A 1 116 ? -5.169 7.012 -0.566 1.00 93.19 116 TYR A O 1
ATOM 983 N N . GLU A 1 117 ? -3.622 6.221 0.861 1.00 93.50 117 GLU A N 1
ATOM 984 C CA . GLU A 1 117 ? -3.414 4.942 0.188 1.00 93.50 117 GLU A CA 1
ATOM 985 C C . GLU A 1 117 ? -3.556 3.801 1.194 1.00 93.50 117 GLU A C 1
ATOM 987 O O . GLU A 1 117 ? -3.075 3.864 2.329 1.00 93.50 117 GLU A O 1
ATOM 992 N N . VAL A 1 118 ? -4.245 2.747 0.777 1.00 95.19 118 VAL A N 1
ATOM 993 C CA . VAL A 1 118 ? -4.442 1.521 1.541 1.00 95.19 118 VAL A CA 1
ATOM 994 C C . VAL A 1 118 ? -3.553 0.437 0.960 1.00 95.19 118 VAL A C 1
ATOM 996 O O . VAL A 1 118 ? -3.570 0.202 -0.239 1.00 95.19 118 VAL A O 1
ATOM 999 N N . PHE A 1 119 ? -2.804 -0.264 1.802 1.00 94.19 119 PHE A N 1
ATOM 1000 C CA . PHE A 1 119 ? -1.918 -1.333 1.345 1.00 94.19 119 PHE A CA 1
ATOM 1001 C C . PHE A 1 119 ? -1.937 -2.524 2.305 1.00 94.19 119 PHE A C 1
ATOM 1003 O O . PHE A 1 119 ? -2.215 -2.364 3.498 1.00 94.19 119 PHE A O 1
ATOM 1010 N N . PRO A 1 120 ? -1.680 -3.747 1.818 1.00 93.81 120 PRO A N 1
ATOM 1011 C CA . PRO A 1 120 ? -1.758 -4.932 2.651 1.00 93.81 120 PRO A CA 1
ATOM 1012 C C . PRO A 1 120 ? -0.565 -5.045 3.592 1.00 93.81 120 PRO A C 1
ATOM 1014 O O . PRO A 1 120 ? 0.553 -4.619 3.297 1.00 93.81 120 PRO A O 1
ATOM 1017 N N . LYS A 1 121 ? -0.778 -5.718 4.724 1.00 93.62 121 LYS A N 1
ATOM 1018 C CA . LYS A 1 121 ? 0.339 -6.232 5.512 1.00 93.62 121 LYS A CA 1
ATOM 1019 C C . LYS A 1 121 ? 1.080 -7.297 4.699 1.00 93.62 121 LYS A C 1
ATOM 1021 O O . LYS A 1 121 ? 0.517 -8.350 4.411 1.00 93.62 121 LYS A O 1
ATOM 1026 N N . LEU A 1 122 ? 2.359 -7.063 4.414 1.00 91.56 122 LEU A N 1
ATOM 1027 C CA . LEU A 1 122 ? 3.228 -8.077 3.821 1.00 91.56 122 LEU A CA 1
ATOM 1028 C C . LEU A 1 122 ? 3.488 -9.204 4.829 1.00 91.56 122 LEU A C 1
ATOM 1030 O O . LEU A 1 122 ? 3.916 -8.967 5.963 1.00 91.56 122 LEU A O 1
ATOM 1034 N N . VAL A 1 123 ? 3.217 -10.440 4.413 1.00 89.94 123 VAL A N 1
ATOM 1035 C CA . VAL A 1 123 ? 3.449 -11.644 5.216 1.00 89.94 123 VAL A CA 1
ATOM 1036 C C . VAL A 1 123 ? 4.614 -12.404 4.606 1.00 89.94 123 VAL A C 1
ATOM 1038 O O . VAL A 1 123 ? 4.531 -12.869 3.473 1.00 89.94 123 VAL A O 1
ATOM 1041 N N . LYS A 1 124 ? 5.703 -12.520 5.368 1.00 91.81 124 LYS A N 1
ATOM 1042 C CA . LYS A 1 124 ? 6.876 -13.291 4.961 1.00 91.81 124 LYS A CA 1
ATOM 1043 C C . LYS A 1 124 ? 6.656 -14.777 5.236 1.00 91.81 124 LYS A C 1
ATOM 1045 O O . LYS A 1 124 ? 6.177 -15.148 6.310 1.00 91.81 124 LYS A O 1
ATOM 1050 N N . ALA A 1 125 ? 7.028 -15.611 4.279 1.00 93.50 125 ALA A N 1
ATOM 1051 C CA . ALA A 1 125 ? 7.183 -17.043 4.447 1.00 93.50 125 ALA A CA 1
ATOM 1052 C C . ALA A 1 125 ? 8.410 -17.358 5.322 1.00 93.50 125 ALA A C 1
ATOM 1054 O O . ALA A 1 125 ? 9.187 -16.476 5.697 1.00 93.50 125 ALA A O 1
ATOM 1055 N N . LYS A 1 126 ? 8.582 -18.638 5.673 1.00 94.44 126 LYS A N 1
ATOM 1056 C CA . LYS A 1 126 ? 9.674 -19.093 6.555 1.00 94.44 126 LYS A CA 1
ATOM 1057 C C . LYS A 1 126 ? 11.068 -18.830 5.979 1.00 94.44 126 LYS A C 1
ATOM 1059 O O . LYS A 1 126 ? 12.004 -18.644 6.746 1.00 94.44 126 LYS A O 1
ATOM 1064 N N . ASP A 1 127 ? 11.192 -18.816 4.658 1.00 95.25 127 ASP A N 1
ATOM 1065 C CA . ASP A 1 127 ? 12.427 -18.518 3.925 1.00 95.25 127 ASP A CA 1
ATOM 1066 C C . ASP A 1 127 ? 12.663 -17.008 3.721 1.00 95.25 127 ASP A C 1
ATOM 1068 O O . ASP A 1 127 ? 13.648 -16.609 3.108 1.00 95.25 127 ASP A O 1
ATOM 1072 N N . GLY A 1 128 ? 11.771 -16.157 4.241 1.00 91.69 128 GLY A N 1
ATOM 1073 C CA . GLY A 1 128 ? 11.843 -14.704 4.111 1.00 91.69 128 GLY A CA 1
ATOM 1074 C C . GLY A 1 128 ? 11.228 -14.145 2.826 1.00 91.69 128 GLY A C 1
ATOM 1075 O O . GLY A 1 128 ? 11.093 -12.922 2.727 1.00 91.69 128 GLY A O 1
ATOM 1076 N N . SER A 1 129 ? 10.812 -14.999 1.885 1.00 92.75 129 SER A N 1
ATOM 1077 C CA . SER A 1 129 ? 10.085 -14.579 0.684 1.00 92.75 129 SER A CA 1
ATOM 1078 C C . SER A 1 129 ? 8.687 -14.063 1.034 1.00 92.75 129 SER A C 1
ATOM 1080 O O . SER A 1 129 ? 8.148 -14.345 2.105 1.00 92.75 129 SER A O 1
ATOM 1082 N N . PHE A 1 130 ? 8.079 -13.279 0.151 1.00 92.94 130 PHE A N 1
ATOM 1083 C CA . PHE A 1 130 ? 6.681 -12.876 0.275 1.00 92.94 130 PHE A CA 1
ATOM 1084 C C . PHE A 1 130 ? 6.072 -12.702 -1.110 1.00 92.94 130 PHE A C 1
ATOM 1086 O O . PHE A 1 130 ? 6.778 -12.502 -2.096 1.00 92.94 130 PHE A O 1
ATOM 1093 N N . VAL A 1 131 ? 4.745 -12.750 -1.165 1.00 90.69 131 VAL A N 1
ATOM 1094 C CA . VAL A 1 131 ? 3.977 -12.475 -2.378 1.00 90.69 131 VAL A CA 1
ATOM 1095 C C . VAL A 1 131 ? 3.086 -11.277 -2.108 1.00 90.69 131 VAL A C 1
ATOM 1097 O O . VAL A 1 131 ? 2.436 -11.191 -1.065 1.00 90.69 131 VAL A O 1
ATOM 1100 N N . CYS A 1 132 ? 3.057 -10.345 -3.050 1.00 90.12 132 CYS A N 1
ATOM 1101 C CA . CYS A 1 132 ? 2.131 -9.227 -3.037 1.00 90.12 132 CYS A CA 1
ATOM 1102 C C . CYS A 1 132 ? 1.715 -8.885 -4.465 1.00 90.12 132 CYS A C 1
ATOM 1104 O O . CYS A 1 132 ? 2.378 -9.267 -5.430 1.00 90.12 132 CYS A O 1
ATOM 1106 N N . ARG A 1 133 ? 0.594 -8.180 -4.584 1.00 89.81 133 ARG A N 1
ATOM 1107 C CA . ARG A 1 133 ? 0.067 -7.685 -5.851 1.00 89.81 133 ARG A CA 1
ATOM 1108 C C . ARG A 1 133 ? -0.126 -6.185 -5.728 1.00 89.81 133 ARG A C 1
ATOM 1110 O O . ARG A 1 133 ? -0.624 -5.721 -4.709 1.00 89.81 133 ARG A O 1
ATOM 1117 N N . PHE A 1 134 ? 0.273 -5.455 -6.758 1.00 90.88 134 PHE A N 1
ATOM 1118 C CA . PHE A 1 134 ? 0.224 -4.001 -6.787 1.00 90.88 134 PHE A CA 1
ATOM 1119 C C . PHE A 1 134 ? 0.214 -3.490 -8.227 1.00 90.88 134 PHE A C 1
ATOM 1121 O O . PHE A 1 134 ? 0.595 -4.207 -9.154 1.00 90.88 134 PHE A O 1
ATOM 1128 N N . PHE A 1 135 ? -0.180 -2.231 -8.402 1.00 90.94 135 PHE A N 1
ATOM 1129 C CA . PHE A 1 135 ? 0.016 -1.513 -9.655 1.00 90.94 135 PHE A CA 1
ATOM 1130 C C . PHE A 1 135 ? 1.440 -0.972 -9.767 1.00 90.94 135 PHE A C 1
ATOM 1132 O O . PHE A 1 135 ? 2.022 -0.510 -8.789 1.00 90.94 135 PHE A O 1
ATOM 1139 N N . LEU A 1 136 ? 1.997 -1.003 -10.977 1.00 93.56 136 LEU A N 1
ATOM 1140 C CA . LEU A 1 136 ? 3.323 -0.462 -11.265 1.00 93.56 136 LEU A CA 1
ATOM 1141 C C . LEU A 1 136 ? 3.361 1.052 -11.010 1.00 93.56 136 LEU A C 1
ATOM 1143 O O . LEU A 1 136 ? 2.565 1.808 -11.574 1.00 93.56 136 LEU A O 1
ATOM 1147 N N . HIS A 1 137 ? 4.309 1.507 -10.192 1.00 92.00 137 HIS A N 1
ATOM 1148 C CA . HIS A 1 137 ? 4.480 2.924 -9.880 1.00 92.00 137 HIS A C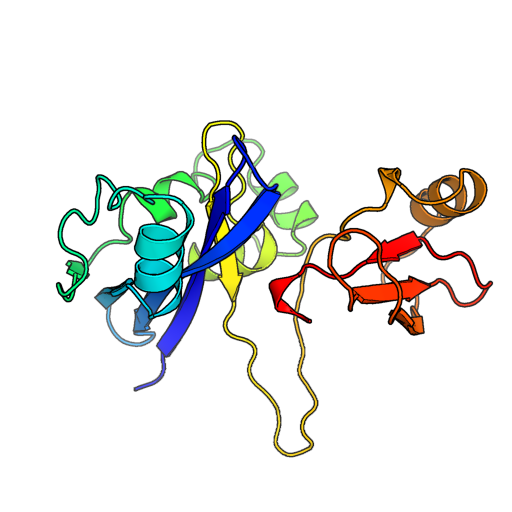A 1
ATOM 1149 C C . HIS A 1 137 ? 5.540 3.568 -10.775 1.00 92.00 137 HIS A C 1
ATOM 1151 O O . HIS A 1 137 ? 6.454 2.921 -11.282 1.00 92.00 137 HIS A O 1
ATOM 1157 N N . GLY A 1 138 ? 5.402 4.878 -10.978 1.00 92.75 138 GLY A N 1
ATOM 1158 C CA . GLY A 1 138 ? 6.414 5.711 -11.627 1.00 92.75 138 GLY A CA 1
ATOM 1159 C C . GLY A 1 138 ? 6.651 5.455 -13.118 1.00 92.75 138 GLY A C 1
ATOM 1160 O O . GLY A 1 138 ? 7.493 6.129 -13.694 1.00 92.75 138 GLY A O 1
ATOM 1161 N N . TRP A 1 139 ? 5.896 4.573 -13.780 1.00 95.44 139 TRP A N 1
ATOM 1162 C CA . TRP A 1 139 ? 6.109 4.224 -15.194 1.00 95.44 139 TRP A CA 1
ATOM 1163 C C . TRP A 1 139 ? 6.189 5.439 -16.138 1.00 95.44 139 TRP A C 1
ATOM 1165 O O . TRP A 1 139 ? 6.958 5.434 -17.096 1.00 95.44 139 TRP A O 1
ATOM 1175 N N . A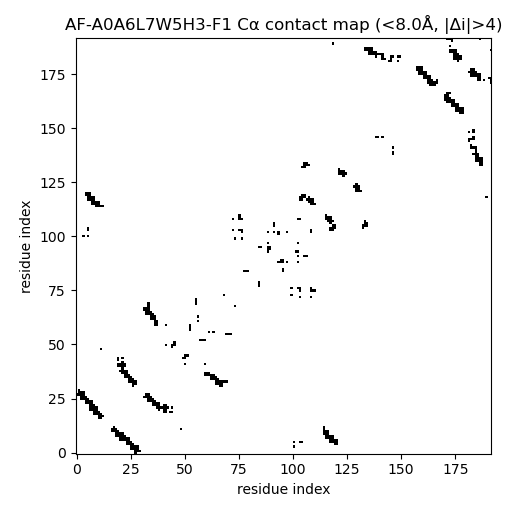RG A 1 140 ? 5.466 6.527 -15.830 1.00 95.50 140 ARG A N 1
ATOM 1176 C CA . ARG A 1 140 ? 5.488 7.795 -16.588 1.00 95.50 140 ARG A CA 1
ATOM 1177 C C . ARG A 1 140 ? 6.849 8.502 -16.582 1.00 95.50 140 ARG A C 1
ATOM 1179 O O . ARG A 1 140 ? 7.093 9.343 -17.439 1.00 95.50 140 ARG A O 1
ATOM 1186 N N . HIS A 1 141 ? 7.712 8.183 -15.621 1.00 94.12 141 HIS A N 1
ATOM 1187 C CA . HIS A 1 141 ? 9.058 8.742 -15.479 1.00 94.12 141 HIS A CA 1
ATOM 1188 C C . HIS A 1 141 ? 10.133 7.882 -16.152 1.00 94.12 141 HIS A C 1
ATOM 1190 O O . HIS A 1 141 ? 11.307 8.245 -16.132 1.00 94.12 141 HIS A O 1
ATOM 1196 N N . THR A 1 142 ? 9.753 6.745 -16.738 1.00 95.81 142 THR A N 1
ATOM 1197 C CA . THR A 1 142 ? 10.683 5.893 -17.485 1.00 95.81 142 THR A CA 1
ATOM 1198 C C . THR A 1 142 ? 10.897 6.413 -18.902 1.00 95.81 142 THR A C 1
ATOM 1200 O O . THR A 1 142 ? 10.160 7.277 -19.389 1.00 95.81 142 THR A O 1
ATOM 1203 N N . SER A 1 143 ? 11.928 5.903 -19.576 1.00 96.94 143 SER A N 1
ATOM 1204 C CA . SER A 1 143 ? 12.233 6.291 -20.951 1.00 96.94 143 SER A CA 1
ATOM 1205 C C . SER A 1 143 ? 11.086 5.928 -21.900 1.00 96.94 143 SER A C 1
ATOM 1207 O O . SER A 1 143 ? 10.349 4.969 -21.680 1.00 96.94 143 SER A O 1
ATOM 1209 N N . ARG A 1 144 ? 10.946 6.669 -23.003 1.00 97.56 144 ARG A N 1
ATOM 1210 C CA . ARG A 1 144 ? 9.919 6.378 -24.014 1.00 97.56 144 ARG A CA 1
ATOM 1211 C C . ARG A 1 144 ? 9.972 4.924 -24.532 1.00 97.56 144 ARG A C 1
ATOM 1213 O O . ARG A 1 144 ? 8.910 4.307 -24.560 1.00 97.56 144 ARG A O 1
ATOM 1220 N N . PRO A 1 145 ? 11.145 4.339 -24.855 1.00 97.75 145 PRO A N 1
ATOM 1221 C CA . PRO A 1 145 ? 11.222 2.923 -25.221 1.00 97.75 145 PRO A CA 1
ATOM 1222 C C . PRO A 1 145 ? 10.696 1.983 -24.130 1.00 97.75 145 PRO A C 1
ATOM 1224 O O . PRO A 1 145 ? 10.010 1.015 -24.435 1.00 97.75 145 PRO A O 1
ATOM 1227 N N . ALA A 1 146 ? 10.950 2.282 -22.851 1.00 97.69 146 ALA A N 1
ATOM 1228 C CA . ALA A 1 146 ? 10.424 1.475 -21.755 1.00 97.69 146 ALA A CA 1
ATOM 1229 C C . ALA A 1 146 ? 8.898 1.576 -21.629 1.00 97.69 146 ALA A C 1
ATOM 1231 O O . ALA A 1 146 ? 8.245 0.571 -21.365 1.00 97.69 146 ALA A O 1
ATOM 1232 N N . GLN A 1 147 ? 8.314 2.751 -21.876 1.00 97.88 147 GLN A N 1
ATOM 1233 C CA . GLN A 1 147 ? 6.857 2.924 -21.906 1.00 97.88 147 GLN A CA 1
ATOM 1234 C C . GLN A 1 147 ? 6.216 2.184 -23.089 1.00 97.88 147 GLN A C 1
ATOM 1236 O O . GLN A 1 147 ? 5.177 1.546 -22.937 1.00 97.88 147 GLN A O 1
ATOM 1241 N N . GLU A 1 148 ? 6.843 2.224 -24.266 1.00 97.50 148 GLU A N 1
ATOM 1242 C CA . GLU A 1 148 ? 6.410 1.444 -25.433 1.00 97.50 148 GLU A CA 1
ATOM 1243 C C . GLU A 1 148 ? 6.499 -0.061 -25.141 1.00 97.50 148 GLU A C 1
ATOM 1245 O O . GLU A 1 148 ? 5.555 -0.805 -25.416 1.00 97.50 148 GLU A O 1
ATOM 1250 N N . ARG A 1 149 ? 7.581 -0.497 -24.487 1.00 97.38 149 ARG A N 1
ATOM 1251 C CA . ARG A 1 149 ? 7.772 -1.887 -24.068 1.00 97.38 149 ARG A CA 1
ATOM 1252 C C . ARG A 1 149 ? 6.769 -2.338 -23.006 1.00 97.38 149 ARG A C 1
ATOM 1254 O O . ARG A 1 149 ? 6.282 -3.467 -23.086 1.00 97.38 149 ARG A O 1
ATOM 1261 N N . LEU A 1 150 ? 6.439 -1.467 -22.051 1.00 96.75 150 LEU A N 1
ATOM 1262 C CA . LEU A 1 150 ? 5.426 -1.697 -21.019 1.00 96.75 150 LEU A CA 1
ATOM 1263 C C . LEU A 1 150 ? 4.061 -2.019 -21.643 1.00 96.75 150 LEU A C 1
ATOM 1265 O O . LEU A 1 150 ? 3.402 -2.959 -21.209 1.00 96.75 150 LEU A O 1
ATOM 1269 N N . ASN A 1 151 ? 3.670 -1.298 -22.700 1.00 95.94 151 ASN A N 1
ATOM 1270 C CA . ASN A 1 151 ? 2.409 -1.538 -23.415 1.00 95.94 151 ASN A CA 1
ATOM 1271 C C . ASN A 1 151 ? 2.366 -2.890 -24.150 1.00 95.94 151 ASN A C 1
ATOM 1273 O O . ASN A 1 151 ? 1.286 -3.353 -24.511 1.00 95.94 151 ASN A O 1
ATOM 1277 N N . ALA A 1 152 ? 3.521 -3.517 -24.383 1.00 96.81 152 ALA A N 1
ATOM 1278 C CA . ALA A 1 152 ? 3.640 -4.812 -25.047 1.00 96.81 152 ALA A CA 1
ATOM 1279 C C . ALA A 1 152 ? 3.788 -5.997 -24.071 1.00 96.81 152 ALA A C 1
ATOM 1281 O O . ALA A 1 152 ? 3.937 -7.131 -24.534 1.00 96.81 152 ALA A O 1
ATOM 1282 N N . LEU A 1 153 ? 3.772 -5.756 -22.751 1.00 96.25 153 LEU A N 1
ATOM 1283 C CA . LEU A 1 153 ? 3.863 -6.817 -21.743 1.00 96.25 153 LEU A CA 1
ATOM 1284 C C . LEU A 1 153 ? 2.715 -7.818 -21.862 1.00 96.25 153 LEU A C 1
ATOM 1286 O O . LEU A 1 153 ? 1.562 -7.453 -22.110 1.00 96.25 153 LEU A O 1
ATOM 1290 N N . LYS A 1 154 ? 3.029 -9.088 -21.603 1.00 94.88 154 LYS A N 1
ATOM 1291 C CA . LYS A 1 154 ? 2.042 -10.171 -21.564 1.00 94.88 154 LYS A CA 1
ATOM 1292 C C . LYS A 1 154 ? 1.836 -10.685 -20.145 1.00 94.88 154 LYS A C 1
ATOM 1294 O O . LYS A 1 154 ? 2.742 -10.691 -19.315 1.00 94.88 154 LYS A O 1
ATOM 1299 N N . THR A 1 155 ? 0.629 -11.166 -19.862 1.00 92.00 155 THR A N 1
ATOM 1300 C CA . THR A 1 155 ? 0.342 -11.860 -18.602 1.00 92.00 155 THR A CA 1
ATOM 1301 C C . THR A 1 155 ? 1.276 -13.058 -18.430 1.00 92.00 155 THR A C 1
ATOM 1303 O O . THR A 1 155 ? 1.413 -13.871 -19.342 1.00 92.00 155 THR A O 1
ATOM 1306 N N . GLY A 1 156 ? 1.891 -13.173 -17.251 1.00 93.19 156 GLY A N 1
ATOM 1307 C CA . GLY A 1 156 ? 2.830 -14.250 -16.923 1.00 93.19 156 GLY A CA 1
ATOM 1308 C C . GLY A 1 156 ? 4.265 -14.011 -17.397 1.00 93.19 156 GLY A C 1
ATOM 1309 O O . GLY A 1 156 ? 5.119 -14.851 -17.141 1.00 93.19 156 GLY A O 1
ATOM 1310 N N . GLU A 1 157 ? 4.540 -12.888 -18.062 1.00 95.56 157 GLU A N 1
ATOM 1311 C CA . GLU A 1 157 ? 5.902 -12.500 -18.412 1.00 95.56 157 GLU A CA 1
ATOM 1312 C C . GLU A 1 157 ? 6.720 -12.202 -17.149 1.00 95.56 157 GLU A C 1
ATOM 1314 O O . GLU A 1 157 ? 6.280 -11.465 -16.262 1.00 95.56 157 GLU A O 1
ATOM 1319 N N . GLU A 1 158 ? 7.903 -12.806 -17.057 1.00 96.62 158 GLU A N 1
ATOM 1320 C CA . GLU A 1 158 ? 8.802 -12.611 -15.925 1.00 96.62 158 GLU A CA 1
ATOM 1321 C C . GLU A 1 158 ? 9.468 -11.233 -15.986 1.00 96.62 158 GLU A C 1
ATOM 1323 O O . GLU A 1 158 ? 9.855 -10.744 -17.049 1.00 96.62 158 GLU A O 1
ATOM 1328 N N . LEU A 1 159 ? 9.624 -10.615 -14.817 1.00 97.19 159 LEU A N 1
ATOM 1329 C CA . LEU A 1 159 ? 10.306 -9.338 -14.651 1.00 97.19 159 LEU A CA 1
ATOM 1330 C C . LEU A 1 159 ? 11.483 -9.509 -13.697 1.00 97.19 159 LEU A C 1
ATOM 1332 O O . LEU A 1 159 ? 11.416 -10.256 -12.719 1.00 97.19 159 LEU A O 1
ATOM 1336 N N . TYR A 1 160 ? 12.547 -8.762 -13.950 1.00 96.81 160 TYR A N 1
ATOM 1337 C CA . TYR A 1 160 ? 13.680 -8.647 -13.051 1.00 96.81 160 TYR A CA 1
ATOM 1338 C C . TYR A 1 160 ? 13.466 -7.536 -12.034 1.00 96.81 160 TYR A C 1
ATOM 1340 O O . TYR A 1 160 ? 12.898 -6.481 -12.322 1.00 96.81 160 TYR A O 1
ATOM 1348 N N . VAL A 1 161 ? 13.964 -7.792 -10.829 1.00 95.19 161 VAL A N 1
ATOM 1349 C CA . VAL A 1 161 ? 13.917 -6.875 -9.695 1.00 95.19 161 VAL A CA 1
ATOM 1350 C C . VAL A 1 161 ? 15.323 -6.340 -9.463 1.00 95.19 161 VAL A C 1
ATOM 1352 O O . VAL A 1 161 ? 16.277 -7.111 -9.384 1.00 95.19 161 VAL A O 1
ATOM 1355 N N . THR A 1 162 ? 15.477 -5.022 -9.362 1.00 94.44 162 THR A N 1
ATOM 1356 C CA . THR A 1 162 ? 16.774 -4.380 -9.095 1.00 94.44 162 THR A CA 1
ATOM 1357 C C . THR A 1 162 ? 16.634 -3.341 -7.991 1.00 94.44 162 THR A C 1
ATOM 1359 O O . THR A 1 162 ? 15.647 -2.612 -7.942 1.00 94.44 162 THR A O 1
ATOM 1362 N N . LEU A 1 163 ? 17.619 -3.264 -7.096 1.00 95.00 163 LEU A N 1
ATOM 1363 C CA . LEU A 1 163 ? 17.679 -2.217 -6.078 1.00 95.00 163 LEU A CA 1
ATOM 1364 C C . LEU A 1 163 ? 18.306 -0.951 -6.662 1.00 95.00 163 LEU A C 1
ATOM 1366 O O . LEU A 1 163 ? 19.422 -0.980 -7.175 1.00 95.00 163 LEU A O 1
ATOM 1370 N N . GLU A 1 164 ? 17.604 0.167 -6.532 1.00 94.81 164 GLU A N 1
ATOM 1371 C CA . GLU A 1 164 ? 18.110 1.504 -6.817 1.00 94.81 164 GLU A CA 1
ATOM 1372 C C . GLU A 1 164 ? 18.438 2.198 -5.495 1.00 94.81 164 GLU A C 1
ATOM 1374 O O . GLU A 1 164 ? 17.543 2.488 -4.707 1.00 94.81 164 GLU A O 1
ATOM 1379 N N . LEU A 1 165 ? 19.720 2.474 -5.250 1.00 94.62 165 LEU A N 1
ATOM 1380 C CA . LEU A 1 165 ? 20.197 3.114 -4.012 1.00 94.62 165 LEU A CA 1
ATOM 1381 C C . LEU A 1 165 ? 20.345 4.641 -4.130 1.00 94.62 165 LEU A C 1
ATOM 1383 O O . LEU A 1 165 ? 20.818 5.297 -3.204 1.00 94.62 165 LEU A O 1
ATOM 1387 N N . THR A 1 166 ? 20.007 5.195 -5.293 1.00 93.50 166 THR A N 1
ATOM 1388 C CA . THR A 1 166 ? 20.226 6.602 -5.651 1.00 93.50 166 THR A CA 1
ATOM 1389 C C . THR A 1 166 ? 18.946 7.272 -6.138 1.00 93.50 166 THR A C 1
ATOM 1391 O O . THR A 1 166 ? 19.011 8.235 -6.904 1.00 93.50 166 THR A O 1
ATOM 1394 N N . ASN A 1 167 ? 17.778 6.759 -5.739 1.00 90.75 167 ASN A N 1
ATOM 1395 C CA . ASN A 1 167 ? 16.516 7.340 -6.174 1.00 90.75 167 ASN A CA 1
ATOM 1396 C C . ASN A 1 167 ? 16.403 8.767 -5.603 1.00 90.75 167 ASN A C 1
ATOM 1398 O O . ASN A 1 167 ? 16.459 8.932 -4.383 1.00 90.75 167 ASN A O 1
ATOM 1402 N N . PRO A 1 168 ? 16.220 9.807 -6.433 1.00 86.38 168 PRO A N 1
ATOM 1403 C CA . PRO A 1 168 ? 16.256 11.192 -5.963 1.00 86.38 168 PRO A CA 1
ATOM 1404 C C . PRO A 1 168 ? 15.088 11.552 -5.037 1.00 86.38 168 PRO A C 1
ATOM 1406 O O . PRO A 1 168 ? 15.155 12.558 -4.338 1.00 86.38 168 PRO A O 1
ATOM 1409 N N . VAL A 1 169 ? 14.020 10.748 -5.033 1.00 83.75 169 VAL A N 1
ATOM 1410 C CA . VAL A 1 169 ? 12.815 10.991 -4.233 1.00 83.75 169 VAL A CA 1
ATOM 1411 C C . VAL A 1 169 ? 12.812 10.152 -2.958 1.00 83.75 169 VAL A C 1
ATOM 1413 O O . VAL A 1 169 ? 12.432 10.650 -1.903 1.00 83.75 169 VAL A O 1
ATOM 1416 N N . THR A 1 170 ? 13.205 8.878 -3.037 1.00 83.94 170 THR A N 1
ATOM 1417 C CA . THR A 1 170 ? 13.077 7.935 -1.910 1.00 83.94 170 THR A CA 1
ATOM 1418 C C . THR A 1 170 ? 14.406 7.450 -1.340 1.00 83.94 170 THR A C 1
ATOM 1420 O O . THR A 1 170 ? 14.409 6.758 -0.323 1.00 83.94 170 THR A O 1
ATOM 1423 N N . GLY A 1 171 ? 15.538 7.788 -1.962 1.00 88.62 171 GLY A N 1
ATOM 1424 C CA . GLY A 1 171 ? 16.857 7.236 -1.645 1.00 88.62 171 GLY A CA 1
ATOM 1425 C C . GLY A 1 171 ? 16.982 5.783 -2.103 1.00 88.62 171 GLY A C 1
ATOM 1426 O O . GLY A 1 171 ? 17.727 5.491 -3.034 1.00 88.62 171 GLY A O 1
ATOM 1427 N N . LEU A 1 172 ? 16.199 4.888 -1.497 1.00 92.19 172 LEU A N 1
ATOM 1428 C CA . LEU A 1 172 ? 16.063 3.485 -1.882 1.00 92.19 172 LEU A CA 1
ATOM 1429 C C . LEU A 1 172 ? 14.775 3.278 -2.687 1.00 92.19 172 LEU A C 1
ATOM 1431 O O . LEU A 1 172 ? 13.711 3.774 -2.308 1.00 92.19 172 LEU A O 1
ATOM 1435 N N . ALA A 1 173 ? 14.850 2.524 -3.777 1.00 93.81 173 ALA A N 1
ATOM 1436 C CA . ALA A 1 173 ? 13.684 2.062 -4.517 1.00 93.81 173 ALA A CA 1
ATOM 1437 C C . ALA A 1 173 ? 13.923 0.667 -5.103 1.00 93.81 173 ALA A C 1
ATOM 1439 O O . ALA A 1 173 ? 15.060 0.249 -5.320 1.00 93.81 173 ALA A O 1
ATOM 1440 N N . VAL A 1 174 ? 12.839 -0.053 -5.384 1.00 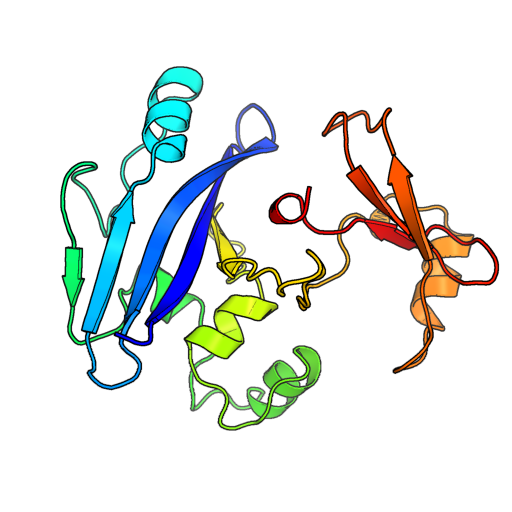95.75 174 VAL A N 1
ATOM 1441 C CA . VAL A 1 174 ? 12.891 -1.340 -6.082 1.00 95.75 174 VAL A CA 1
ATOM 1442 C C . VAL A 1 174 ? 12.370 -1.127 -7.498 1.00 95.75 174 VAL A C 1
ATOM 1444 O O . VAL A 1 174 ? 11.201 -0.798 -7.698 1.00 95.75 174 VAL A O 1
ATOM 1447 N N . GLN A 1 175 ? 13.256 -1.281 -8.476 1.00 96.25 175 GLN A N 1
ATOM 1448 C CA . GLN A 1 175 ? 12.958 -1.183 -9.899 1.00 96.25 175 GLN A CA 1
ATOM 1449 C C . GLN A 1 175 ? 12.469 -2.519 -10.447 1.00 96.25 175 GLN A C 1
ATOM 1451 O O . GLN A 1 175 ? 12.959 -3.583 -10.059 1.00 96.25 175 GLN A O 1
ATOM 1456 N N . LEU A 1 176 ? 11.547 -2.434 -11.400 1.00 97.38 176 LEU A N 1
ATOM 1457 C CA . LEU A 1 176 ? 11.086 -3.552 -12.207 1.00 97.38 176 LEU A CA 1
ATOM 1458 C C . LEU A 1 176 ? 11.569 -3.366 -13.643 1.00 97.38 176 LEU A C 1
ATOM 1460 O O . LEU A 1 176 ? 11.397 -2.301 -14.246 1.00 97.38 176 LEU A O 1
ATOM 1464 N N . GLN A 1 177 ? 12.191 -4.409 -14.179 1.00 97.19 177 GLN A N 1
ATOM 1465 C CA . GLN A 1 177 ? 12.761 -4.423 -15.518 1.00 97.19 177 GLN A CA 1
ATOM 1466 C C . GLN A 1 177 ? 12.259 -5.639 -16.289 1.00 97.19 177 GLN A C 1
ATOM 1468 O O . GLN A 1 177 ? 12.058 -6.711 -15.729 1.00 97.19 177 GLN A O 1
ATOM 1473 N N . THR A 1 178 ? 12.060 -5.473 -17.586 1.00 97.19 178 THR A N 1
ATOM 1474 C CA . THR A 1 178 ? 11.819 -6.600 -18.497 1.00 97.19 178 THR A CA 1
ATOM 1475 C C . THR A 1 178 ? 13.101 -7.409 -18.709 1.00 97.19 178 THR A C 1
ATOM 1477 O O . THR A 1 178 ? 14.206 -6.923 -18.451 1.00 97.19 178 THR A O 1
ATOM 1480 N N . THR A 1 179 ? 12.978 -8.639 -19.211 1.00 95.44 179 THR A N 1
ATOM 1481 C CA . THR A 1 179 ? 14.140 -9.499 -19.494 1.00 95.44 179 THR A CA 1
ATOM 1482 C C . THR A 1 179 ? 15.049 -8.944 -20.596 1.00 95.44 179 THR A C 1
ATOM 1484 O O . THR A 1 179 ? 16.223 -9.294 -20.652 1.00 95.44 179 THR A O 1
ATOM 1487 N N . ASP A 1 180 ? 14.520 -8.069 -21.456 1.00 94.81 180 ASP A N 1
ATOM 1488 C CA . ASP A 1 180 ? 15.246 -7.290 -22.467 1.00 94.81 180 ASP A CA 1
ATOM 1489 C C . ASP A 1 180 ? 15.738 -5.924 -21.944 1.00 94.81 180 ASP A C 1
ATOM 1491 O O . ASP A 1 180 ? 16.039 -5.026 -22.726 1.00 94.81 180 ASP A O 1
ATOM 1495 N N . TYR A 1 181 ? 15.860 -5.780 -20.620 1.00 94.38 181 TYR A N 1
ATOM 1496 C CA . TYR A 1 181 ? 16.520 -4.667 -19.924 1.00 94.38 181 TYR A CA 1
ATOM 1497 C C . TYR A 1 181 ? 15.848 -3.293 -20.05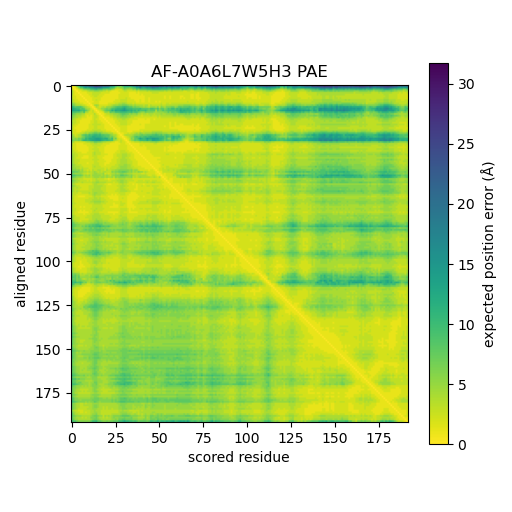4 1.00 94.38 181 TYR A C 1
ATOM 1499 O O . TYR A 1 181 ? 16.470 -2.263 -19.784 1.00 94.38 181 TYR A O 1
ATOM 1507 N N . HIS A 1 182 ? 14.558 -3.241 -20.391 1.00 97.31 182 HIS A N 1
ATOM 1508 C CA . HIS A 1 182 ? 13.787 -2.009 -20.229 1.00 97.31 182 HIS A CA 1
ATOM 1509 C C . HIS A 1 182 ? 13.343 -1.864 -18.773 1.00 97.31 182 HIS A C 1
ATOM 1511 O O . HIS A 1 182 ? 12.573 -2.694 -18.285 1.00 97.31 182 HIS A O 1
ATOM 1517 N N . MET A 1 183 ? 13.789 -0.801 -18.093 1.00 96.94 183 MET A N 1
ATOM 1518 C CA . MET A 1 183 ? 13.274 -0.417 -16.775 1.00 96.94 183 MET A CA 1
ATOM 1519 C C . MET A 1 183 ? 11.912 0.256 -16.936 1.00 96.94 183 MET A C 1
ATOM 1521 O O . MET A 1 183 ? 11.825 1.361 -17.469 1.00 96.94 183 MET A O 1
ATOM 1525 N N . ILE A 1 184 ? 10.858 -0.435 -16.504 1.00 97.62 184 ILE A N 1
ATOM 1526 C CA . ILE A 1 184 ? 9.458 -0.080 -16.784 1.00 97.62 184 ILE A CA 1
ATOM 1527 C C . ILE A 1 184 ? 8.772 0.650 -15.625 1.00 97.62 184 ILE A C 1
ATOM 1529 O O . ILE A 1 184 ? 7.728 1.273 -15.818 1.00 97.62 184 ILE A O 1
ATOM 1533 N N . GLY A 1 185 ? 9.365 0.625 -14.432 1.00 97.06 185 GLY A N 1
ATOM 1534 C CA . GLY A 1 185 ? 8.898 1.389 -13.284 1.00 97.06 185 GLY A CA 1
ATOM 1535 C C . GLY A 1 185 ? 9.415 0.829 -11.967 1.00 97.06 185 GLY A C 1
ATOM 1536 O O . GLY A 1 185 ? 10.430 0.135 -11.916 1.00 97.06 185 GLY A O 1
ATOM 1537 N N . TRP A 1 186 ? 8.683 1.120 -10.898 1.00 96.19 186 TRP A N 1
ATOM 1538 C CA . TRP A 1 186 ? 9.052 0.777 -9.530 1.00 96.19 186 TRP A CA 1
ATOM 1539 C C . TRP A 1 186 ? 7.912 0.086 -8.797 1.00 96.19 186 TRP A C 1
ATOM 1541 O O . TRP A 1 186 ? 6.735 0.220 -9.150 1.00 96.19 186 TRP A O 1
ATOM 1551 N N . THR A 1 187 ? 8.259 -0.616 -7.726 1.00 94.31 187 THR A N 1
ATOM 1552 C CA . THR A 1 187 ? 7.270 -1.049 -6.743 1.00 94.31 187 THR A CA 1
ATOM 1553 C C . THR A 1 187 ? 6.707 0.154 -5.976 1.00 94.31 187 THR A C 1
ATOM 1555 O O . THR A 1 187 ? 7.363 1.196 -5.868 1.00 94.31 187 THR A O 1
ATOM 1558 N N . PRO A 1 188 ? 5.522 0.024 -5.363 1.00 90.00 188 PRO A N 1
ATOM 1559 C CA . PRO A 1 188 ? 5.064 0.964 -4.354 1.00 90.00 188 PRO A CA 1
ATOM 1560 C C . PRO A 1 188 ? 6.057 1.102 -3.199 1.00 90.00 188 PRO A C 1
ATOM 1562 O O . PRO A 1 188 ? 6.781 0.163 -2.856 1.00 90.00 188 PRO A O 1
ATOM 1565 N N . ARG A 1 189 ? 6.051 2.274 -2.556 1.00 85.44 189 ARG A N 1
ATOM 1566 C CA . ARG A 1 189 ? 6.996 2.612 -1.480 1.00 85.44 189 ARG A CA 1
ATOM 1567 C C . ARG A 1 189 ? 6.845 1.732 -0.243 1.00 85.44 189 ARG A C 1
ATOM 1569 O O . ARG A 1 189 ? 7.812 1.558 0.474 1.00 85.44 189 ARG A O 1
ATOM 1576 N N . TYR A 1 190 ? 5.666 1.161 0.004 1.00 84.69 190 TYR A N 1
ATOM 1577 C CA . TYR A 1 190 ? 5.438 0.277 1.152 1.00 84.69 190 TYR A CA 1
ATOM 1578 C C . TYR A 1 190 ? 6.116 -1.101 1.029 1.00 84.69 190 TYR A C 1
ATOM 1580 O O . TYR A 1 190 ? 6.062 -1.890 1.971 1.00 84.69 190 TYR A O 1
ATOM 1588 N N . ILE A 1 191 ? 6.701 -1.417 -0.133 1.00 87.50 191 ILE A N 1
ATOM 1589 C CA . ILE A 1 191 ? 7.486 -2.641 -0.365 1.00 87.50 191 ILE A CA 1
ATOM 1590 C C . ILE A 1 191 ? 8.967 -2.434 -0.009 1.00 87.50 191 ILE A C 1
ATOM 1592 O O . ILE A 1 191 ? 9.676 -3.410 0.238 1.00 87.50 191 ILE A O 1
ATOM 1596 N N . VAL A 1 192 ? 9.409 -1.175 0.022 1.00 83.19 192 VAL A N 1
ATOM 1597 C CA . VAL A 1 192 ? 10.791 -0.742 0.256 1.00 83.19 192 VAL A CA 1
ATOM 1598 C C . VAL A 1 192 ? 11.015 -0.475 1.741 1.00 83.19 192 VAL A C 1
ATOM 1600 O O . VAL A 1 192 ? 12.038 -0.963 2.267 1.00 83.19 192 VAL A O 1
#